Protein AF-A0AA41VXL5-F1 (afdb_monomer_lite)

pLDDT: mean 87.66, std 9.84, range [55.94, 98.44]

Sequence (187 aa):
MCVANYETSGSQVQLTLERGLPAMIGSFSTKQLPYPSLSFDMLHCARCGIDWDKKEGIYLVEADRVLRPGGYFVWTSPLTNAQRSLRNKEKQKRWAFIQSFAESLCWQMLSQQDETAVWRKTSKKDCYSSRKSGPSICGKGHDVESPYYHTLEACIGGTRSRRWIPIEERTTWPSRATLNSTELNIH

Radius of gyration: 17.19 Å; chains: 1; bounding box: 39×36×45 Å

Organism: Papaver nudicaule (NCBI:txid74823)

InterPro domains:
  IPR004159 Putative S-adenosyl-L-methionine-dependent methyltransferase [PF03141] (1-180)
  IPR004159 Putative S-adenosyl-L-methionine-dependent methyltransferase [PTHR10108] (1-185)
  IPR029063 S-adenosyl-L-methionine-dependent methyltransferase superfamily [G3DSA:3.40.50.150] (6-135)
  IPR029063 S-adenosyl-L-methionine-dependent methyltransferase superfamily [SSF53335] (6-88)

Structure (mmCIF, N/CA/C/O backbone):
data_AF-A0AA41VXL5-F1
#
_entry.id   AF-A0AA41VXL5-F1
#
loop_
_atom_site.group_PDB
_atom_site.id
_atom_site.type_symbol
_atom_site.label_atom_id
_atom_site.label_alt_id
_atom_site.label_comp_id
_atom_site.label_asym_id
_atom_site.label_entity_id
_atom_site.label_seq_id
_atom_site.pdbx_PDB_ins_code
_atom_site.Cartn_x
_atom_site.Cartn_y
_atom_site.Cartn_z
_atom_site.occupancy
_atom_site.B_iso_or_equiv
_atom_site.auth_seq_id
_atom_site.auth_comp_id
_atom_site.auth_asym_id
_atom_site.auth_atom_id
_atom_site.pdbx_PDB_model_num
ATOM 1 N N . MET A 1 1 ? 7.779 -10.640 0.620 1.00 89.69 1 MET A N 1
ATOM 2 C CA . MET A 1 1 ? 8.721 -9.751 1.321 1.00 89.69 1 MET A CA 1
ATOM 3 C C . MET A 1 1 ? 7.991 -9.122 2.491 1.00 89.69 1 MET A C 1
ATOM 5 O O . MET A 1 1 ? 6.972 -8.482 2.262 1.00 89.69 1 MET A O 1
ATOM 9 N N . CYS A 1 2 ? 8.452 -9.349 3.717 1.00 90.44 2 CYS A N 1
ATOM 10 C CA . CYS A 1 2 ? 7.865 -8.771 4.929 1.00 90.44 2 CYS A CA 1
ATOM 11 C C . CYS A 1 2 ? 8.662 -7.536 5.368 1.00 90.44 2 CYS A C 1
ATOM 13 O O . CYS A 1 2 ? 9.889 -7.542 5.324 1.00 90.44 2 CYS A O 1
ATOM 15 N N . VAL A 1 3 ? 7.977 -6.479 5.800 1.00 90.06 3 VAL A N 1
ATOM 16 C CA . VAL A 1 3 ? 8.613 -5.257 6.310 1.00 90.06 3 VAL A CA 1
ATOM 17 C C . VAL A 1 3 ? 8.012 -4.944 7.670 1.00 90.06 3 VAL A C 1
ATOM 19 O O . VAL A 1 3 ? 6.791 -4.871 7.793 1.00 90.06 3 VAL A O 1
ATOM 22 N N . ALA A 1 4 ? 8.856 -4.767 8.680 1.00 88.94 4 ALA A N 1
ATOM 23 C CA . ALA A 1 4 ? 8.421 -4.373 10.015 1.00 88.94 4 ALA A CA 1
ATOM 24 C C . ALA A 1 4 ? 9.433 -3.420 10.659 1.00 88.94 4 ALA A C 1
ATOM 26 O O . ALA A 1 4 ? 10.603 -3.381 10.274 1.00 88.94 4 ALA A O 1
ATOM 27 N N . ASN A 1 5 ? 8.981 -2.656 11.653 1.00 85.50 5 ASN A N 1
ATOM 28 C CA . ASN A 1 5 ? 9.876 -1.843 12.468 1.00 85.50 5 ASN A CA 1
ATOM 29 C C . ASN A 1 5 ? 10.822 -2.735 13.283 1.00 85.50 5 ASN A C 1
ATOM 31 O O . ASN A 1 5 ? 10.541 -3.906 13.548 1.00 85.50 5 ASN A O 1
ATOM 35 N N . TYR A 1 6 ? 11.942 -2.157 13.710 1.00 83.56 6 TYR A N 1
ATOM 36 C CA . TYR A 1 6 ? 12.793 -2.794 14.704 1.00 83.56 6 TYR A CA 1
ATOM 37 C C . TYR A 1 6 ? 12.055 -2.887 16.047 1.00 83.56 6 TYR A C 1
ATOM 39 O O . TYR A 1 6 ? 11.413 -1.925 16.467 1.00 83.56 6 TYR A O 1
ATOM 47 N N . GLU A 1 7 ? 12.170 -4.031 16.718 1.00 80.94 7 GLU A N 1
ATOM 48 C CA . GLU A 1 7 ? 11.538 -4.299 18.010 1.00 80.94 7 GLU A CA 1
ATOM 49 C C . GLU A 1 7 ? 12.570 -4.938 18.946 1.00 80.94 7 GLU A C 1
ATOM 51 O O . GLU A 1 7 ? 13.247 -5.899 18.574 1.00 80.94 7 GLU A O 1
ATOM 56 N N . THR A 1 8 ? 12.727 -4.373 20.145 1.00 74.25 8 THR A N 1
ATOM 57 C CA . THR A 1 8 ? 13.804 -4.722 21.090 1.00 74.25 8 THR A CA 1
ATOM 58 C C . THR A 1 8 ? 13.601 -6.074 21.769 1.00 74.25 8 THR A C 1
ATOM 60 O O . THR A 1 8 ? 14.579 -6.722 22.127 1.00 74.25 8 THR A O 1
ATOM 63 N N . SER A 1 9 ? 12.354 -6.519 21.930 1.00 70.75 9 SER A N 1
ATOM 64 C CA . SER A 1 9 ? 11.975 -7.788 22.570 1.00 70.75 9 SER A CA 1
ATOM 65 C C . SER A 1 9 ? 12.035 -9.009 21.643 1.00 70.75 9 SER A C 1
ATOM 67 O O . SER A 1 9 ? 11.625 -10.096 22.040 1.00 70.75 9 SER A O 1
ATOM 69 N N . GLY A 1 10 ? 12.540 -8.844 20.419 1.00 66.19 10 GLY A N 1
ATOM 70 C CA . GLY A 1 10 ? 12.585 -9.881 19.392 1.00 66.19 10 GLY A CA 1
ATOM 71 C C . GLY A 1 10 ? 11.905 -9.391 18.122 1.00 66.19 10 GLY A C 1
ATOM 72 O O . GLY A 1 10 ? 10.701 -9.156 18.095 1.00 66.19 10 GLY A O 1
ATOM 73 N N . SER A 1 11 ? 12.685 -9.210 17.056 1.00 79.94 11 SER A N 1
ATOM 74 C CA . SER A 1 11 ? 12.162 -8.665 15.808 1.00 79.94 11 SER A CA 1
ATOM 75 C C . SER A 1 11 ? 11.400 -9.734 15.026 1.00 79.94 11 SER A C 1
ATOM 77 O O . SER A 1 11 ? 11.959 -10.773 14.674 1.00 79.94 11 SER A O 1
ATOM 79 N N . GLN A 1 12 ? 10.150 -9.438 14.656 1.00 85.38 12 GLN A N 1
ATOM 80 C CA . GLN A 1 12 ? 9.373 -10.233 13.690 1.00 85.38 12 GLN A CA 1
ATOM 81 C C . GLN A 1 12 ? 10.165 -10.511 12.400 1.00 85.38 12 GLN A C 1
ATOM 83 O O . GLN A 1 12 ? 10.009 -11.561 11.776 1.00 85.38 12 GLN A O 1
ATOM 88 N N . VAL A 1 13 ? 11.051 -9.583 12.017 1.00 90.75 13 VAL A N 1
ATOM 89 C CA . VAL A 1 13 ? 11.952 -9.733 10.870 1.00 90.75 13 VAL A CA 1
ATOM 90 C C . VAL A 1 13 ? 12.922 -10.890 11.089 1.00 90.75 13 VAL A C 1
ATOM 92 O O . VAL A 1 13 ? 13.021 -11.745 10.215 1.00 90.75 13 VAL A O 1
ATOM 95 N N . GLN A 1 14 ? 13.580 -10.959 12.251 1.00 91.12 14 GLN A N 1
ATOM 96 C CA . GLN A 1 14 ? 14.539 -12.020 12.578 1.00 91.12 14 GLN A CA 1
ATOM 97 C C . GLN A 1 14 ? 13.880 -13.398 12.494 1.00 91.12 14 GLN A C 1
ATOM 99 O O . GLN A 1 14 ? 14.353 -14.270 11.773 1.00 91.12 14 GLN A O 1
ATOM 104 N N . LEU A 1 15 ? 12.727 -13.561 13.145 1.00 90.69 15 LEU A N 1
ATOM 105 C CA . LEU A 1 15 ? 11.984 -14.820 13.126 1.00 90.69 15 LEU A CA 1
ATOM 106 C C . LEU A 1 15 ? 11.527 -15.214 11.708 1.00 90.69 15 LEU A C 1
ATOM 108 O O . LEU A 1 15 ? 11.459 -16.394 11.368 1.00 90.69 15 LEU A O 1
ATOM 112 N N . THR A 1 16 ? 11.190 -14.231 10.870 1.00 92.69 16 THR A N 1
ATOM 113 C CA . THR A 1 16 ? 10.807 -14.470 9.470 1.00 92.69 16 THR A CA 1
ATOM 114 C C . THR A 1 16 ? 12.011 -14.929 8.641 1.00 92.69 16 THR A C 1
ATOM 116 O O . THR A 1 16 ? 11.891 -15.886 7.873 1.00 92.69 16 THR A O 1
ATOM 119 N N . LEU A 1 17 ? 13.180 -14.313 8.850 1.00 93.06 17 LEU A N 1
ATOM 120 C CA . LEU A 1 17 ? 14.439 -14.696 8.204 1.00 93.06 17 LEU A CA 1
ATOM 121 C C . LEU A 1 17 ? 14.901 -16.099 8.624 1.00 93.06 17 LEU A C 1
ATOM 123 O O . LEU A 1 17 ? 15.290 -16.885 7.765 1.00 93.06 17 LEU A O 1
ATOM 127 N N . GLU A 1 18 ? 14.789 -16.452 9.908 1.00 94.38 18 GLU A N 1
ATOM 128 C CA . GLU A 1 18 ? 15.108 -17.797 10.425 1.00 94.38 18 GLU A CA 1
ATOM 129 C C . GLU A 1 18 ? 14.242 -18.900 9.799 1.00 94.38 18 GLU A C 1
ATOM 131 O O . GLU A 1 18 ? 14.661 -20.052 9.712 1.00 94.38 18 GLU A O 1
ATOM 136 N N . ARG A 1 19 ? 13.048 -18.550 9.304 1.00 95.38 19 ARG A N 1
ATOM 137 C CA . ARG A 1 19 ? 12.163 -19.455 8.552 1.00 95.38 19 ARG A CA 1
ATOM 138 C C . ARG A 1 19 ? 12.424 -19.466 7.042 1.00 95.38 19 ARG A C 1
ATOM 140 O O . ARG A 1 19 ? 11.653 -20.071 6.302 1.00 95.38 19 ARG A O 1
ATOM 147 N N . GLY A 1 20 ? 13.474 -18.792 6.573 1.00 95.38 20 GLY A N 1
ATOM 148 C CA . GLY A 1 20 ? 13.832 -18.714 5.154 1.00 95.38 20 GLY A CA 1
ATOM 149 C C . GLY A 1 20 ? 12.910 -17.818 4.322 1.00 95.38 20 GLY A C 1
ATOM 150 O O . GLY A 1 20 ? 12.920 -17.896 3.094 1.00 95.38 20 GLY A O 1
ATOM 151 N N . LEU A 1 21 ? 12.099 -16.971 4.965 1.00 95.25 21 LEU A N 1
ATOM 152 C CA . LEU A 1 21 ? 11.209 -16.037 4.282 1.00 95.25 21 LEU A CA 1
ATOM 153 C C . LEU A 1 21 ? 11.885 -14.662 4.149 1.00 95.25 21 LEU A C 1
ATOM 155 O O . LEU A 1 21 ? 12.497 -14.177 5.101 1.00 95.25 21 LEU A O 1
ATOM 159 N N . PRO A 1 22 ? 11.754 -13.982 2.998 1.00 93.88 22 PRO A N 1
ATOM 160 C CA . PRO A 1 22 ? 12.390 -12.688 2.791 1.00 93.88 22 PRO A CA 1
ATOM 161 C C . PRO A 1 22 ? 11.719 -11.615 3.657 1.00 93.88 22 PRO A C 1
ATOM 163 O O . PRO A 1 22 ? 10.515 -11.352 3.515 1.00 93.88 22 PRO A O 1
ATOM 166 N N . ALA A 1 23 ? 12.503 -10.969 4.520 1.00 93.12 23 ALA A N 1
ATOM 167 C CA . ALA A 1 23 ? 12.052 -9.893 5.392 1.00 93.12 23 ALA A CA 1
ATOM 168 C C . ALA A 1 23 ? 13.117 -8.805 5.577 1.00 93.12 23 ALA A C 1
ATOM 170 O O . ALA A 1 23 ? 14.307 -9.044 5.393 1.00 93.12 23 ALA A O 1
ATOM 171 N N . MET A 1 24 ? 12.686 -7.602 5.954 1.00 90.50 24 MET A N 1
ATOM 172 C CA . MET A 1 24 ? 13.575 -6.484 6.268 1.00 90.50 24 MET A CA 1
ATOM 173 C C . MET A 1 24 ? 13.037 -5.619 7.405 1.00 90.50 24 MET A C 1
ATOM 175 O O . MET A 1 24 ? 11.825 -5.507 7.610 1.00 90.50 24 MET A O 1
ATOM 179 N N . ILE A 1 25 ? 13.956 -4.928 8.073 1.00 88.44 25 ILE A N 1
ATOM 180 C CA . ILE A 1 25 ? 13.628 -3.841 8.992 1.00 88.44 25 ILE A CA 1
ATOM 181 C C . ILE A 1 25 ? 13.373 -2.574 8.172 1.00 88.44 25 ILE A C 1
ATOM 183 O O . ILE A 1 25 ? 14.217 -2.171 7.372 1.00 88.44 25 ILE A O 1
ATOM 187 N N . GLY A 1 26 ? 12.229 -1.925 8.375 1.00 84.75 26 GLY A N 1
ATOM 188 C CA . GLY A 1 26 ? 11.884 -0.682 7.691 1.00 84.75 26 GLY A CA 1
ATOM 189 C C . GLY A 1 26 ? 10.904 0.168 8.491 1.00 84.75 26 GLY A C 1
ATOM 190 O O . GLY A 1 26 ? 9.957 -0.358 9.068 1.00 84.75 26 GLY A O 1
ATOM 191 N N . SER A 1 27 ? 11.132 1.486 8.499 1.00 80.19 27 SER A N 1
ATOM 192 C CA . SER A 1 27 ? 10.264 2.463 9.164 1.00 80.19 27 SER A CA 1
ATOM 193 C C . SER A 1 27 ? 9.305 3.118 8.180 1.00 80.19 27 SER A C 1
ATOM 195 O O . SER A 1 27 ? 9.631 4.119 7.543 1.00 80.19 27 SER A O 1
ATOM 197 N N . PHE A 1 28 ? 8.090 2.580 8.111 1.00 81.12 28 PHE A N 1
ATOM 198 C CA . PHE A 1 28 ? 7.015 3.120 7.276 1.00 81.12 28 PHE A CA 1
ATOM 199 C C . PHE A 1 28 ? 6.459 4.466 7.787 1.00 81.12 28 PHE A C 1
ATOM 201 O O . PHE A 1 28 ? 5.762 5.184 7.078 1.00 81.12 28 PHE A O 1
ATOM 208 N N . SER A 1 29 ? 6.760 4.847 9.031 1.00 80.00 29 SER A N 1
ATOM 209 C CA . SER A 1 29 ? 6.185 6.042 9.659 1.00 80.00 29 SER A CA 1
ATOM 210 C C . SER A 1 29 ? 6.861 7.354 9.238 1.00 80.00 29 SER A C 1
ATOM 212 O O . SER A 1 29 ? 6.251 8.422 9.385 1.00 80.00 29 SER A O 1
ATOM 214 N N . THR A 1 30 ? 8.101 7.289 8.744 1.00 81.12 30 THR A N 1
ATOM 215 C CA . THR A 1 30 ? 8.980 8.451 8.512 1.00 81.12 30 THR A CA 1
ATOM 216 C C . THR A 1 30 ? 9.617 8.487 7.128 1.00 81.12 30 THR A C 1
ATOM 218 O O . THR A 1 30 ? 9.926 9.574 6.634 1.00 81.12 30 THR A O 1
ATOM 221 N N . LYS A 1 31 ? 9.828 7.328 6.505 1.00 87.56 31 LYS A N 1
ATOM 222 C CA . LYS A 1 31 ? 10.556 7.189 5.245 1.00 87.56 31 LYS A CA 1
ATOM 223 C C . LYS A 1 31 ? 9.731 6.389 4.250 1.00 87.56 31 LYS A C 1
ATOM 225 O O . LYS A 1 31 ? 8.934 5.540 4.646 1.00 87.56 31 LYS A O 1
ATOM 230 N N . GLN A 1 32 ? 9.948 6.659 2.968 1.00 89.44 32 GLN A N 1
ATOM 231 C CA . GLN A 1 32 ? 9.451 5.785 1.914 1.00 89.44 32 GLN A CA 1
ATOM 232 C C . GLN A 1 32 ? 10.045 4.386 2.091 1.00 89.44 32 GLN A C 1
ATOM 234 O O . GLN A 1 32 ? 11.184 4.221 2.547 1.00 89.44 32 GLN A O 1
ATOM 239 N N . LEU A 1 33 ? 9.280 3.368 1.714 1.00 88.81 33 LEU A N 1
ATOM 240 C CA . LEU A 1 33 ? 9.800 2.021 1.587 1.00 88.81 33 LEU A CA 1
ATOM 241 C C . LEU A 1 33 ? 10.927 2.023 0.543 1.00 88.81 33 LEU A C 1
ATOM 243 O O . LEU A 1 33 ? 10.805 2.699 -0.483 1.00 88.81 33 LEU A O 1
ATOM 247 N N . PRO A 1 34 ? 12.001 1.242 0.748 1.00 87.50 34 PRO A N 1
ATOM 248 C CA . PRO A 1 34 ? 13.162 1.215 -0.140 1.00 87.50 34 PRO A CA 1
ATOM 249 C C . PRO A 1 34 ? 12.892 0.378 -1.396 1.00 87.50 34 PRO A C 1
ATOM 251 O O . PRO A 1 34 ? 13.703 -0.446 -1.810 1.00 87.50 34 PRO A O 1
ATOM 254 N N . TYR A 1 35 ? 11.719 0.578 -1.985 1.00 88.19 35 TYR A N 1
ATOM 255 C CA . TYR A 1 35 ? 11.304 -0.020 -3.232 1.00 88.19 35 TYR A CA 1
ATOM 256 C C . TYR A 1 35 ? 11.006 1.084 -4.234 1.00 88.19 35 TYR A C 1
ATOM 258 O O . TYR A 1 35 ? 10.401 2.097 -3.865 1.00 88.19 35 TYR A O 1
ATOM 266 N N . PRO A 1 36 ? 11.376 0.878 -5.503 1.00 87.50 36 PRO A N 1
ATOM 267 C CA . PRO A 1 36 ? 10.928 1.733 -6.582 1.00 87.50 36 PRO A CA 1
ATOM 268 C C . PRO A 1 36 ? 9.396 1.800 -6.654 1.00 87.50 36 PRO A C 1
ATOM 270 O O . PRO A 1 36 ? 8.687 0.921 -6.144 1.00 87.50 36 PRO A O 1
ATOM 273 N N . SER A 1 37 ? 8.869 2.816 -7.323 1.00 89.44 37 SER A N 1
ATOM 274 C CA . SER A 1 37 ? 7.431 2.894 -7.574 1.00 89.44 37 SER A CA 1
ATOM 275 C C . SER A 1 37 ? 6.970 1.693 -8.410 1.00 89.44 37 SER A C 1
ATOM 277 O O . SER A 1 37 ? 7.713 1.177 -9.250 1.00 89.44 37 SER A O 1
ATOM 279 N N . LEU A 1 38 ? 5.728 1.253 -8.198 1.00 91.25 38 LEU A N 1
ATOM 280 C CA . LEU A 1 38 ? 5.095 0.148 -8.923 1.00 91.25 38 LEU A CA 1
ATOM 281 C C . LEU A 1 38 ? 5.869 -1.176 -8.784 1.00 91.25 38 LEU A C 1
ATOM 283 O O . LEU A 1 38 ? 6.119 -1.873 -9.766 1.00 91.25 38 LEU A O 1
ATOM 287 N N . SER A 1 39 ? 6.269 -1.533 -7.564 1.00 90.81 39 SER A N 1
ATOM 288 C CA . SER A 1 39 ? 7.058 -2.739 -7.287 1.00 90.81 39 SER A CA 1
ATOM 289 C C . SER A 1 39 ? 6.199 -3.982 -7.051 1.00 90.81 39 SER A C 1
ATOM 291 O O . SER A 1 39 ? 6.541 -5.053 -7.562 1.00 90.81 39 SER A O 1
ATOM 293 N N . PHE A 1 40 ? 5.070 -3.850 -6.351 1.00 94.19 40 PHE A N 1
ATOM 294 C CA . PHE A 1 40 ? 4.295 -4.985 -5.838 1.00 94.19 40 PHE A CA 1
ATOM 295 C C . PHE A 1 40 ? 2.914 -5.118 -6.484 1.00 94.19 40 PHE A C 1
ATOM 297 O O . PHE A 1 40 ? 2.228 -4.124 -6.715 1.00 94.19 40 PHE A O 1
ATOM 304 N N . ASP A 1 41 ? 2.494 -6.364 -6.720 1.00 95.56 41 ASP A N 1
ATOM 305 C CA . ASP A 1 41 ? 1.134 -6.703 -7.168 1.00 95.56 41 ASP A CA 1
ATOM 306 C C . ASP A 1 41 ? 0.126 -6.652 -5.997 1.00 95.56 41 ASP A C 1
ATOM 308 O O . ASP A 1 41 ? -1.066 -6.429 -6.203 1.00 95.56 41 ASP A O 1
ATOM 312 N N . MET A 1 42 ? 0.597 -6.846 -4.758 1.00 97.12 42 MET A N 1
ATOM 313 C CA . MET A 1 42 ? -0.226 -6.812 -3.549 1.00 97.12 42 MET A CA 1
ATOM 314 C C . MET A 1 42 ? 0.556 -6.270 -2.350 1.00 97.12 42 MET A C 1
ATOM 316 O O . MET A 1 42 ? 1.713 -6.632 -2.132 1.00 97.12 42 MET A O 1
ATOM 320 N N . LEU A 1 43 ? -0.118 -5.469 -1.530 1.00 97.12 43 LEU A N 1
ATOM 321 C CA . LEU A 1 43 ? 0.295 -5.102 -0.182 1.00 97.12 43 LEU A CA 1
ATOM 322 C C . LEU A 1 43 ? -0.723 -5.648 0.813 1.00 97.12 43 LEU A C 1
ATOM 324 O O . LEU A 1 43 ? -1.923 -5.437 0.660 1.00 97.12 43 LEU A O 1
ATOM 328 N N . HIS A 1 44 ? -0.239 -6.317 1.854 1.00 96.75 44 HIS A N 1
ATOM 329 C CA . HIS A 1 44 ? -1.078 -6.833 2.926 1.00 96.75 44 HIS A CA 1
ATOM 330 C C . HIS A 1 44 ? -0.580 -6.316 4.276 1.00 96.75 44 HIS A C 1
ATOM 332 O O . HIS A 1 44 ? 0.556 -6.582 4.664 1.00 96.75 44 HIS A O 1
ATOM 338 N N . CYS A 1 45 ? -1.440 -5.601 5.002 1.00 94.62 45 CYS A N 1
ATOM 339 C CA . CYS A 1 45 ? -1.235 -5.277 6.412 1.00 94.62 45 CYS A CA 1
ATOM 340 C C . CYS A 1 45 ? -2.265 -6.045 7.245 1.00 94.62 45 CYS A C 1
ATOM 342 O O . CYS A 1 45 ? -3.457 -5.746 7.200 1.00 94.62 45 CYS A O 1
ATOM 344 N N . ALA A 1 46 ? -1.802 -6.991 8.059 1.00 93.56 46 ALA A N 1
ATOM 345 C CA . ALA A 1 46 ? -2.624 -7.648 9.067 1.00 93.56 46 ALA A CA 1
ATOM 346 C C . ALA A 1 46 ? -2.219 -7.168 10.455 1.00 93.56 46 ALA A C 1
ATOM 348 O O . ALA A 1 46 ? -1.088 -7.396 10.875 1.00 93.56 46 ALA A O 1
ATOM 349 N N . ARG A 1 47 ? -3.132 -6.480 11.154 1.00 90.56 47 ARG A N 1
ATOM 350 C CA . ARG A 1 47 ? -2.924 -5.949 12.514 1.00 90.56 47 ARG A CA 1
ATOM 351 C C . ARG A 1 47 ? -1.585 -5.211 12.679 1.00 90.56 47 ARG A C 1
ATOM 353 O O . ARG A 1 47 ? -0.988 -5.241 13.746 1.00 90.56 47 ARG A O 1
ATOM 360 N N . CYS A 1 48 ? -1.130 -4.518 11.633 1.00 89.62 48 CYS A N 1
ATOM 361 C CA . CYS A 1 48 ? 0.213 -3.935 11.584 1.00 89.62 48 CYS A CA 1
ATOM 362 C C . CYS A 1 48 ? 0.400 -2.685 12.467 1.00 89.62 48 CYS A C 1
ATOM 364 O O . CYS A 1 48 ? 1.469 -2.086 12.453 1.00 89.62 48 CYS A O 1
ATOM 366 N N . GLY A 1 49 ? -0.636 -2.246 13.193 1.00 88.50 49 GLY A N 1
ATOM 367 C CA . GLY A 1 49 ? -0.571 -1.071 14.069 1.00 88.50 49 GLY A CA 1
ATOM 368 C C . GLY A 1 49 ? -0.392 0.269 13.343 1.00 88.50 49 GLY A C 1
ATOM 369 O O . GLY A 1 49 ? -0.156 1.280 13.995 1.00 88.50 49 GLY A O 1
ATOM 370 N N . ILE A 1 50 ? -0.498 0.297 12.010 1.00 90.38 50 ILE A N 1
ATOM 371 C CA . ILE A 1 50 ? -0.425 1.527 11.217 1.00 90.38 50 ILE A CA 1
ATOM 372 C C . ILE A 1 50 ? -1.779 2.239 11.267 1.00 90.38 50 ILE A C 1
ATOM 374 O O . ILE A 1 50 ? -2.809 1.687 10.873 1.00 90.38 50 ILE A O 1
ATOM 378 N N . ASP A 1 51 ? -1.755 3.493 11.710 1.00 92.62 51 ASP A N 1
ATOM 379 C CA . ASP A 1 51 ? -2.896 4.402 11.650 1.00 92.62 51 ASP A CA 1
ATOM 380 C C . ASP A 1 51 ? -2.951 5.080 10.271 1.00 92.62 51 ASP A C 1
ATOM 382 O O . ASP A 1 51 ? -2.404 6.167 10.074 1.00 92.62 51 ASP A O 1
ATOM 386 N N . TRP A 1 52 ? -3.596 4.429 9.300 1.00 94.50 52 TRP A N 1
ATOM 387 C CA . TRP A 1 52 ? -3.690 4.891 7.904 1.00 94.50 52 TRP A CA 1
ATOM 388 C C . TRP A 1 52 ? -4.412 6.236 7.720 1.00 94.50 52 TRP A C 1
ATOM 390 O O . TRP A 1 52 ? -4.272 6.869 6.677 1.00 94.50 52 TRP A O 1
ATOM 400 N N . ASP A 1 53 ? -5.158 6.682 8.730 1.00 93.62 53 ASP A N 1
ATOM 401 C CA . ASP A 1 53 ? -5.863 7.965 8.778 1.00 93.62 53 ASP A CA 1
ATOM 402 C C . ASP A 1 53 ? -5.010 9.138 9.296 1.00 93.62 53 ASP A C 1
ATOM 404 O O . ASP A 1 53 ? -5.426 10.294 9.216 1.00 93.62 53 ASP A O 1
ATOM 408 N N . LYS A 1 54 ? -3.811 8.874 9.830 1.00 92.81 54 LYS A N 1
ATOM 409 C CA . LYS A 1 54 ? -2.913 9.929 10.323 1.00 92.81 54 LYS A CA 1
ATOM 410 C C . LYS A 1 54 ? -2.121 10.583 9.192 1.00 92.81 54 LYS A C 1
ATOM 412 O O . LYS A 1 54 ? -2.011 10.052 8.089 1.00 92.81 54 LYS A O 1
ATOM 417 N N . LYS A 1 55 ? 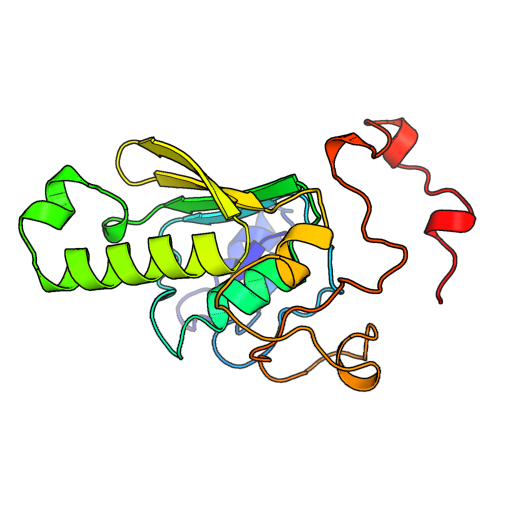-1.530 11.744 9.508 1.00 92.00 55 LYS A N 1
ATOM 418 C CA . LYS A 1 55 ? -0.673 12.528 8.599 1.00 92.00 55 LYS A CA 1
ATOM 419 C C . LYS A 1 55 ? -1.330 12.746 7.229 1.00 92.00 55 LYS A C 1
ATOM 421 O O . LYS A 1 55 ? -0.698 12.537 6.200 1.00 92.00 55 LYS A O 1
ATOM 426 N N . GLU A 1 56 ? -2.620 13.082 7.239 1.00 92.62 56 GLU A N 1
ATOM 427 C CA . GLU A 1 56 ? -3.391 13.393 6.027 1.00 92.62 56 GLU A CA 1
ATOM 428 C C . GLU A 1 56 ? -3.363 12.269 4.972 1.00 92.62 56 GLU A C 1
ATOM 430 O O . GLU A 1 56 ? -3.401 12.523 3.773 1.00 92.62 56 GLU A O 1
ATOM 435 N N . GLY A 1 57 ? -3.287 11.005 5.407 1.00 94.44 57 GLY A N 1
ATOM 436 C CA . GLY A 1 57 ? -3.320 9.852 4.505 1.00 94.44 57 GLY A CA 1
ATOM 437 C C . GLY A 1 57 ? -2.011 9.595 3.750 1.00 94.44 57 GLY A C 1
ATOM 438 O O . GLY A 1 57 ? -1.991 8.765 2.843 1.00 94.44 57 GLY A O 1
ATOM 439 N N . ILE A 1 58 ? -0.895 10.231 4.132 1.00 94.94 58 ILE A N 1
ATOM 440 C CA . ILE A 1 58 ? 0.412 10.064 3.462 1.00 94.94 58 ILE A CA 1
ATOM 441 C C . ILE A 1 58 ? 0.879 8.599 3.386 1.00 94.94 58 ILE A C 1
ATOM 443 O O . ILE A 1 58 ? 1.580 8.191 2.466 1.00 94.94 58 ILE A O 1
ATOM 447 N N . TYR A 1 59 ? 0.449 7.774 4.337 1.00 95.31 59 TYR A N 1
ATOM 448 C CA . TYR A 1 59 ? 0.700 6.339 4.339 1.00 95.31 59 TYR A CA 1
ATOM 449 C C . TYR A 1 59 ? 0.007 5.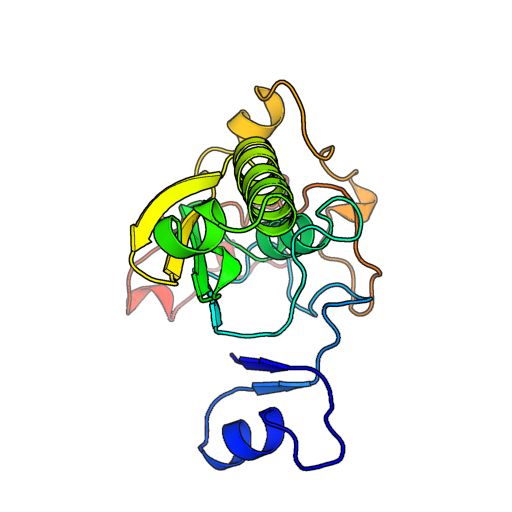622 3.177 1.00 95.31 59 TYR A C 1
ATOM 451 O O . TYR A 1 59 ? 0.611 4.776 2.521 1.00 95.31 59 TYR A O 1
ATOM 459 N N . LEU A 1 60 ? -1.239 5.986 2.872 1.00 96.75 60 LEU A N 1
ATOM 460 C CA . LEU A 1 60 ? -1.955 5.450 1.714 1.00 96.75 60 LEU A CA 1
ATOM 461 C C . LEU A 1 60 ? -1.301 5.909 0.401 1.00 96.75 60 LEU A C 1
ATOM 463 O O . LEU A 1 60 ? -1.274 5.143 -0.557 1.00 96.75 60 LEU A O 1
ATOM 467 N N . VAL A 1 61 ? -0.705 7.108 0.374 1.00 95.94 61 VAL A N 1
ATOM 468 C CA . VAL A 1 61 ? 0.085 7.593 -0.774 1.00 95.94 61 VAL A CA 1
ATOM 469 C C . VAL A 1 61 ? 1.338 6.743 -0.992 1.00 95.94 61 VAL A C 1
ATOM 471 O O . VAL A 1 61 ? 1.613 6.335 -2.118 1.00 95.94 61 VAL A O 1
ATOM 474 N N . GLU A 1 62 ? 2.069 6.406 0.071 1.00 94.44 62 GLU A N 1
ATOM 475 C CA . GLU A 1 62 ? 3.234 5.518 -0.028 1.00 94.44 62 GLU A CA 1
ATOM 476 C C . GLU A 1 62 ? 2.845 4.094 -0.461 1.00 94.44 62 GLU A C 1
ATOM 478 O O . GLU A 1 62 ? 3.532 3.478 -1.279 1.00 94.44 62 GLU A O 1
ATOM 483 N N . ALA A 1 63 ? 1.717 3.580 0.040 1.00 95.88 63 ALA A N 1
ATOM 484 C CA . ALA A 1 63 ? 1.166 2.308 -0.416 1.00 95.88 63 ALA A CA 1
ATOM 485 C C . ALA A 1 63 ? 0.789 2.359 -1.906 1.00 95.88 63 ALA A C 1
ATOM 487 O O . ALA A 1 63 ? 1.113 1.428 -2.646 1.00 95.88 63 ALA A O 1
ATOM 488 N N . ASP A 1 64 ? 0.170 3.452 -2.369 1.00 96.19 64 ASP A N 1
ATOM 489 C CA . ASP A 1 64 ? -0.121 3.663 -3.789 1.00 96.19 64 ASP A CA 1
ATOM 490 C C . ASP A 1 64 ? 1.162 3.675 -4.621 1.00 96.19 64 ASP A C 1
ATOM 492 O O . ASP A 1 64 ? 1.235 2.962 -5.623 1.00 96.19 64 ASP A O 1
ATOM 496 N N . ARG A 1 65 ? 2.196 4.400 -4.180 1.00 93.88 65 ARG A N 1
ATOM 497 C CA . ARG A 1 65 ? 3.472 4.518 -4.896 1.00 93.88 65 ARG A CA 1
ATOM 498 C C . ARG A 1 65 ? 4.076 3.153 -5.208 1.00 93.88 65 ARG A C 1
ATOM 500 O O . ARG A 1 65 ? 4.472 2.915 -6.348 1.00 93.88 65 ARG A O 1
ATOM 507 N N . VAL A 1 66 ? 4.142 2.248 -4.231 1.00 93.62 66 VAL A N 1
ATOM 508 C CA . VAL A 1 66 ? 4.765 0.925 -4.425 1.00 93.62 66 VAL A CA 1
ATOM 509 C C . VAL A 1 66 ? 3.826 -0.109 -5.056 1.00 93.62 66 VAL A C 1
ATOM 511 O O . VAL A 1 66 ? 4.316 -1.117 -5.572 1.00 93.62 66 VAL A O 1
ATOM 514 N N . LEU A 1 67 ? 2.508 0.117 -5.054 1.00 96.44 67 LEU A N 1
ATOM 515 C CA . LEU A 1 67 ? 1.537 -0.749 -5.726 1.00 96.44 67 LEU A CA 1
ATOM 516 C C . LEU A 1 67 ? 1.521 -0.518 -7.235 1.00 96.44 67 LEU A C 1
ATOM 518 O O . LEU A 1 67 ? 1.428 0.612 -7.725 1.00 96.44 67 LEU A O 1
ATOM 522 N N . ARG A 1 68 ? 1.544 -1.619 -7.984 1.00 95.31 68 ARG A N 1
ATOM 523 C CA . ARG A 1 68 ? 1.346 -1.612 -9.435 1.00 95.31 68 ARG A CA 1
ATOM 524 C C . ARG A 1 68 ? -0.096 -1.239 -9.801 1.00 95.31 68 ARG A C 1
ATOM 526 O O . ARG A 1 68 ? -1.004 -1.429 -8.989 1.00 95.31 68 ARG A O 1
ATOM 533 N N . PRO A 1 69 ? -0.335 -0.734 -11.023 1.00 96.31 69 PRO A N 1
ATOM 534 C CA . PRO A 1 69 ? -1.691 -0.499 -11.513 1.00 96.31 69 PRO A CA 1
ATOM 535 C C . PRO A 1 69 ? -2.473 -1.820 -11.532 1.00 96.31 69 PRO A C 1
ATOM 537 O O . PRO A 1 69 ? -1.929 -2.851 -11.924 1.00 96.31 69 PRO A O 1
ATOM 540 N N . GLY A 1 70 ? -3.718 -1.813 -11.058 1.00 97.06 70 GLY A N 1
ATOM 541 C CA . GLY A 1 70 ? -4.509 -3.036 -10.860 1.00 97.06 70 GLY A CA 1
ATOM 542 C C . GLY A 1 70 ? -4.158 -3.837 -9.596 1.00 97.06 70 GLY A C 1
ATOM 543 O O . GLY A 1 70 ? -4.863 -4.791 -9.280 1.00 97.06 70 GLY A O 1
ATOM 544 N N . GLY A 1 71 ? -3.112 -3.451 -8.856 1.00 97.62 71 GLY A N 1
ATOM 545 C CA . GLY A 1 71 ? -2.662 -4.132 -7.642 1.00 97.62 71 GLY A CA 1
ATOM 546 C C . GLY A 1 71 ? -3.625 -4.017 -6.458 1.00 97.62 71 GLY A C 1
ATOM 547 O O . GLY A 1 71 ? -4.503 -3.150 -6.420 1.00 97.62 71 GLY A O 1
ATOM 548 N N . TYR A 1 72 ? -3.431 -4.889 -5.469 1.00 98.38 72 TYR A N 1
ATOM 549 C CA . TYR A 1 72 ? -4.352 -5.059 -4.343 1.00 98.38 72 TYR A CA 1
ATOM 550 C C . TYR A 1 72 ? -3.780 -4.531 -3.030 1.00 98.38 72 TYR A C 1
ATOM 552 O O . TYR A 1 72 ? -2.666 -4.876 -2.637 1.00 98.38 72 TYR A O 1
ATOM 560 N N . PHE A 1 73 ? -4.576 -3.755 -2.304 1.00 98.38 73 PHE A N 1
ATOM 561 C CA . PHE A 1 73 ? -4.308 -3.414 -0.913 1.00 98.38 73 PHE A CA 1
ATOM 562 C C . PHE A 1 73 ? -5.269 -4.193 -0.018 1.00 98.38 73 PHE A C 1
ATOM 564 O O . PHE A 1 73 ? -6.484 -4.033 -0.113 1.00 98.38 73 PHE A O 1
ATOM 571 N N . VAL A 1 74 ? -4.724 -5.046 0.842 1.00 98.12 74 VAL A N 1
ATOM 572 C CA . VAL A 1 74 ? -5.482 -5.854 1.798 1.00 98.12 74 VAL A CA 1
ATOM 573 C C . VAL A 1 74 ? -5.163 -5.354 3.198 1.00 98.12 74 VAL A C 1
ATOM 575 O O . VAL A 1 74 ? -4.002 -5.346 3.617 1.00 98.12 74 VAL A O 1
ATOM 578 N N . TRP A 1 75 ? -6.188 -4.961 3.944 1.00 97.19 75 TRP A N 1
ATOM 579 C CA . TRP A 1 75 ? -6.017 -4.480 5.307 1.00 97.19 75 TRP A CA 1
ATOM 580 C C . TRP A 1 75 ? -6.917 -5.228 6.273 1.00 97.19 75 TRP A C 1
ATOM 582 O O . TRP A 1 75 ? -8.142 -5.160 6.178 1.00 97.19 75 TRP A O 1
ATOM 592 N N . THR A 1 76 ? -6.285 -5.905 7.229 1.00 95.69 76 THR A N 1
ATOM 593 C CA . THR A 1 76 ? -6.966 -6.602 8.315 1.00 95.69 76 THR A CA 1
ATOM 594 C C . THR A 1 76 ? -6.795 -5.836 9.625 1.00 95.69 76 THR A C 1
ATOM 596 O O . THR A 1 76 ? -5.683 -5.742 10.154 1.00 95.69 76 THR A O 1
ATOM 599 N N . SER A 1 77 ? -7.878 -5.271 10.156 1.00 93.75 77 SER A N 1
ATOM 600 C CA . SER A 1 77 ? -7.894 -4.471 11.383 1.00 93.75 77 SER A CA 1
ATOM 601 C C . SER A 1 77 ? -9.288 -4.449 12.016 1.00 93.75 77 SER A C 1
ATOM 603 O O . SER A 1 77 ? -10.275 -4.332 11.296 1.00 93.75 77 SER A O 1
ATOM 605 N N . PRO A 1 78 ? -9.412 -4.405 13.355 1.00 89.19 78 PRO A N 1
ATOM 606 C CA . PRO A 1 78 ? -10.701 -4.194 14.018 1.00 89.19 78 PRO A CA 1
ATOM 607 C C . PRO A 1 78 ? -11.440 -2.915 13.584 1.00 89.19 78 PRO A C 1
ATOM 609 O O . PRO A 1 78 ? -12.627 -2.768 13.876 1.00 89.19 78 PRO A O 1
ATOM 612 N N . LEU A 1 79 ? -10.743 -1.966 12.943 1.00 87.62 79 LEU A N 1
ATOM 613 C CA . LEU A 1 79 ? -11.322 -0.736 12.398 1.00 87.62 79 LEU A CA 1
ATOM 614 C C . LEU A 1 79 ? -12.157 -0.972 11.127 1.00 87.62 79 LEU A C 1
ATOM 616 O O . LEU A 1 79 ? -13.116 -0.239 10.902 1.00 87.62 79 LEU A O 1
ATOM 620 N N . THR A 1 80 ? -11.831 -1.986 10.323 1.00 84.56 80 THR A N 1
ATOM 621 C CA . THR A 1 80 ? -12.565 -2.305 9.084 1.00 84.56 80 THR A CA 1
ATOM 622 C C . THR A 1 80 ? -13.856 -3.082 9.365 1.00 84.56 80 THR A C 1
ATOM 624 O O . THR A 1 80 ? -14.679 -3.251 8.472 1.00 84.56 80 THR A O 1
ATOM 627 N N . ASN A 1 81 ? -14.082 -3.542 10.600 1.00 83.19 81 ASN A N 1
ATOM 628 C CA . ASN A 1 81 ? -15.309 -4.242 10.958 1.00 83.19 81 ASN A CA 1
ATOM 629 C C . ASN A 1 81 ? -16.488 -3.267 11.039 1.00 83.19 81 ASN A C 1
ATOM 631 O O . ASN A 1 81 ? -16.620 -2.508 12.005 1.00 83.19 81 ASN A O 1
ATOM 635 N N . ALA A 1 82 ? -17.369 -3.321 10.036 1.00 71.00 82 ALA A N 1
ATOM 636 C CA . ALA A 1 82 ? -18.531 -2.444 9.926 1.00 71.00 82 ALA A CA 1
ATOM 637 C C . ALA A 1 82 ? -19.433 -2.519 11.168 1.00 71.00 82 ALA A C 1
ATOM 639 O O . ALA A 1 82 ? -19.784 -1.490 11.741 1.00 71.00 82 ALA A O 1
ATOM 640 N N . GLN A 1 83 ? -19.753 -3.728 11.642 1.00 68.62 83 GLN A N 1
ATOM 641 C CA . GLN A 1 83 ? -20.670 -3.938 12.769 1.00 68.62 83 GLN A CA 1
ATOM 642 C C . GLN A 1 83 ? -20.118 -3.381 14.088 1.00 68.62 83 GLN A C 1
ATOM 644 O O . GLN A 1 83 ? -20.857 -2.808 14.893 1.00 68.62 83 GLN A O 1
ATOM 649 N N . ARG A 1 84 ? -18.809 -3.527 14.318 1.00 65.88 84 ARG A N 1
ATOM 650 C CA . ARG A 1 84 ? -18.134 -3.042 15.532 1.00 65.88 8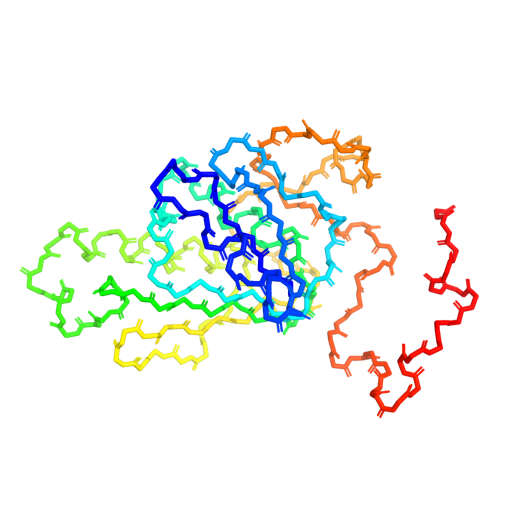4 ARG A CA 1
ATOM 651 C C . ARG A 1 84 ? -17.852 -1.541 15.476 1.00 65.88 84 ARG A C 1
ATOM 653 O O . ARG A 1 84 ? -17.890 -0.881 16.516 1.00 65.88 84 ARG A O 1
ATOM 660 N N . SER A 1 85 ? -17.597 -1.007 14.281 1.00 62.56 85 SER A N 1
ATOM 661 C CA . SER A 1 85 ? -17.362 0.421 14.038 1.00 62.56 85 SER A CA 1
ATOM 662 C C . SER A 1 85 ? -18.607 1.271 14.328 1.00 62.56 85 SER A C 1
ATOM 664 O O . SER A 1 85 ? -18.483 2.335 14.930 1.00 62.56 85 SER A O 1
ATOM 666 N N . LEU A 1 86 ? -19.818 0.757 14.055 1.00 63.19 86 LEU A N 1
ATOM 667 C CA . LEU A 1 86 ? -21.092 1.451 14.329 1.00 63.19 86 LEU A CA 1
ATOM 668 C C . LEU A 1 86 ? -21.279 1.886 15.793 1.00 63.19 86 LEU A C 1
ATOM 670 O O . LEU A 1 86 ? -22.012 2.832 16.070 1.00 63.19 86 LEU A O 1
ATOM 674 N N . ARG A 1 87 ? -20.618 1.216 16.744 1.00 74.62 87 ARG A N 1
ATOM 675 C CA . ARG A 1 87 ? -20.737 1.529 18.178 1.00 74.62 87 ARG A CA 1
ATOM 676 C C . ARG A 1 87 ? -19.798 2.645 18.640 1.00 74.62 87 ARG A C 1
ATOM 678 O O . ARG A 1 87 ? -19.915 3.092 19.777 1.00 74.62 87 ARG A O 1
ATOM 685 N N . ASN A 1 88 ? -18.860 3.088 17.801 1.00 84.94 88 ASN A N 1
ATOM 686 C CA . ASN A 1 88 ? -17.867 4.094 18.166 1.00 84.94 88 ASN A CA 1
ATOM 687 C C . ASN A 1 88 ? -17.729 5.151 17.057 1.00 84.94 88 ASN A C 1
ATOM 689 O O . ASN A 1 88 ? -17.133 4.908 16.008 1.00 84.94 88 ASN A O 1
ATOM 693 N N . LYS A 1 89 ? -18.228 6.363 17.337 1.00 86.88 89 LYS A N 1
ATOM 694 C CA . LYS A 1 89 ? -18.206 7.502 16.402 1.00 86.88 89 LYS A CA 1
ATOM 695 C C . LYS A 1 89 ? -16.799 7.879 1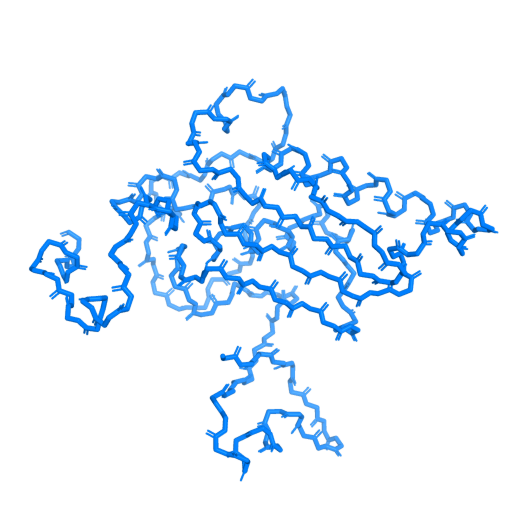5.931 1.00 86.88 89 LYS A C 1
ATOM 697 O O . LYS A 1 89 ? -16.643 8.335 14.804 1.00 86.88 89 LYS A O 1
ATOM 702 N N . GLU A 1 90 ? -15.779 7.716 16.769 1.00 89.06 90 GLU A N 1
ATOM 703 C CA . GLU A 1 90 ? -14.391 7.998 16.393 1.00 89.06 90 GLU A CA 1
ATOM 704 C C . GLU A 1 90 ? -13.895 6.981 15.361 1.00 89.06 90 GLU A C 1
ATOM 706 O O . GLU A 1 90 ? -13.403 7.367 14.303 1.00 89.06 90 GLU A O 1
ATOM 711 N N . LYS A 1 91 ? -14.116 5.682 15.609 1.00 88.06 91 LYS A N 1
ATOM 712 C CA . LYS A 1 91 ? -13.783 4.619 14.645 1.00 88.06 91 LYS A CA 1
ATOM 713 C C . LYS A 1 91 ? -14.511 4.814 13.316 1.00 88.06 91 LYS A C 1
ATOM 715 O O . LYS A 1 91 ? -13.898 4.669 12.263 1.00 88.06 91 LYS A O 1
ATOM 720 N N . GLN A 1 92 ? -15.776 5.225 13.360 1.00 89.06 92 GLN A N 1
ATOM 721 C CA . GLN A 1 92 ? -16.550 5.522 12.158 1.00 89.06 92 GLN A CA 1
ATOM 722 C C . GLN A 1 92 ? -15.947 6.679 11.347 1.00 89.06 92 GLN A C 1
ATOM 724 O O . GLN A 1 92 ? -15.820 6.564 10.131 1.00 89.06 92 GLN A O 1
ATOM 729 N N . LYS A 1 93 ? -15.525 7.769 12.004 1.00 91.69 93 LYS A N 1
ATOM 730 C CA . LYS A 1 93 ? -14.857 8.901 11.336 1.00 91.69 93 LYS A CA 1
ATOM 731 C C . LYS A 1 93 ? -13.533 8.490 10.691 1.00 91.69 93 LYS A C 1
ATOM 733 O O . LYS A 1 93 ? -13.291 8.838 9.539 1.00 91.69 93 LYS A O 1
ATOM 738 N N . ARG A 1 94 ? -12.704 7.727 11.411 1.00 93.12 94 ARG A N 1
ATOM 739 C CA . ARG A 1 94 ? -11.414 7.226 10.903 1.00 93.12 94 ARG A CA 1
ATOM 740 C C . ARG A 1 94 ? -11.605 6.309 9.694 1.00 93.12 94 ARG A C 1
ATOM 742 O O . ARG A 1 94 ? -10.901 6.438 8.699 1.00 93.12 94 ARG A O 1
ATOM 749 N N . TRP A 1 95 ? -12.598 5.422 9.753 1.00 92.81 95 TRP A N 1
ATOM 750 C CA . TRP A 1 95 ? -12.953 4.548 8.636 1.00 92.81 95 TRP A CA 1
ATOM 751 C C . TRP A 1 95 ? -13.461 5.330 7.418 1.00 92.81 95 TRP A C 1
ATOM 753 O O . TRP A 1 95 ? -12.984 5.102 6.309 1.00 92.81 95 TRP A O 1
ATOM 763 N N . ALA A 1 96 ? -14.355 6.303 7.624 1.00 93.56 96 ALA A N 1
ATOM 764 C CA . ALA A 1 96 ? -14.862 7.157 6.550 1.00 93.56 96 ALA A CA 1
ATOM 765 C C . ALA A 1 96 ? -13.743 7.975 5.878 1.00 93.56 96 ALA A C 1
ATOM 767 O O . ALA A 1 96 ? -13.719 8.102 4.651 1.00 93.56 96 ALA A O 1
ATOM 768 N N . PHE A 1 97 ? -12.779 8.483 6.659 1.00 95.56 97 PHE A N 1
ATOM 769 C CA . PHE A 1 97 ? -11.580 9.126 6.114 1.00 95.56 97 PHE A CA 1
ATOM 770 C C . PHE A 1 97 ? -10.815 8.176 5.185 1.00 95.56 97 PHE A C 1
ATOM 772 O O . PHE A 1 97 ? -10.521 8.535 4.053 1.00 95.56 97 PHE A O 1
ATOM 779 N N . ILE A 1 98 ? -10.543 6.945 5.622 1.00 96.06 98 ILE A N 1
ATOM 780 C CA . ILE A 1 98 ? -9.791 5.972 4.815 1.00 96.06 98 ILE A CA 1
ATOM 781 C C . ILE A 1 98 ? -10.540 5.607 3.529 1.00 96.06 98 ILE A C 1
ATOM 783 O O . ILE A 1 98 ? -9.918 5.558 2.470 1.00 96.06 98 ILE A O 1
ATOM 787 N N . GLN A 1 99 ? -11.859 5.395 3.594 1.00 95.44 99 GLN A N 1
ATOM 788 C CA . GLN A 1 99 ? -12.678 5.113 2.409 1.00 95.44 99 GLN A CA 1
ATOM 789 C C . GLN A 1 99 ? -12.615 6.264 1.396 1.00 95.44 99 GLN A C 1
ATOM 791 O O . GLN A 1 99 ? -12.232 6.050 0.248 1.00 95.44 99 GLN A O 1
ATOM 796 N N . SER A 1 100 ? -12.908 7.488 1.841 1.00 95.81 100 SER A N 1
ATOM 797 C CA . SER A 1 100 ? -12.876 8.683 0.983 1.00 95.81 100 SER A CA 1
ATOM 798 C C . SER A 1 100 ? -11.481 8.993 0.432 1.00 95.81 100 SER A C 1
ATOM 800 O O . SER A 1 100 ? -11.342 9.374 -0.732 1.00 95.81 100 SER A O 1
ATOM 802 N N . PHE A 1 101 ? -10.425 8.792 1.225 1.00 97.12 101 PHE A N 1
ATOM 803 C CA . PHE A 1 101 ? -9.056 8.994 0.763 1.00 97.12 101 PHE A CA 1
ATOM 804 C C . PHE A 1 101 ? -8.657 7.938 -0.271 1.00 97.12 101 PHE A C 1
ATOM 806 O O . PHE A 1 101 ? -8.097 8.292 -1.307 1.00 97.12 101 PHE A O 1
ATOM 813 N N . ALA A 1 102 ? -8.998 6.664 -0.052 1.00 97.00 102 ALA A N 1
ATOM 814 C CA . ALA A 1 102 ? -8.765 5.596 -1.024 1.00 97.00 102 ALA A CA 1
ATOM 815 C C . ALA A 1 102 ? -9.494 5.871 -2.354 1.00 97.00 102 ALA A C 1
ATOM 817 O O . ALA A 1 102 ? -8.898 5.743 -3.422 1.00 97.00 102 ALA A O 1
ATOM 818 N N . GLU A 1 103 ? -10.741 6.345 -2.310 1.00 96.19 103 GLU A N 1
ATOM 819 C CA . GLU A 1 103 ? -11.467 6.786 -3.509 1.00 96.19 103 GLU A CA 1
ATOM 820 C C . GLU A 1 103 ? -10.747 7.942 -4.226 1.00 96.19 103 GLU A C 1
ATOM 822 O O . GLU A 1 103 ? -10.605 7.921 -5.450 1.00 96.19 103 GLU A O 1
ATOM 827 N N . SER A 1 104 ? -10.202 8.911 -3.479 1.00 95.88 104 SER A N 1
ATOM 828 C CA . SER A 1 104 ? -9.388 10.004 -4.044 1.00 95.88 104 SER A CA 1
ATOM 829 C C . SER A 1 104 ? -8.066 9.525 -4.672 1.00 95.88 104 SER A C 1
ATOM 831 O O . SER A 1 104 ? -7.508 10.187 -5.552 1.00 95.88 104 SER A O 1
ATOM 833 N N . LEU A 1 105 ? -7.572 8.352 -4.262 1.00 96.69 105 LEU A N 1
ATOM 834 C CA . LEU A 1 105 ? -6.441 7.649 -4.874 1.00 96.69 105 LEU A CA 1
ATOM 835 C C . LEU A 1 105 ? -6.854 6.775 -6.066 1.00 96.69 105 LEU A C 1
ATOM 837 O O . LEU A 1 105 ? -6.017 6.053 -6.604 1.00 96.69 105 LEU A O 1
ATOM 841 N N . CYS A 1 106 ? -8.114 6.837 -6.507 1.00 96.88 106 CYS A N 1
ATOM 842 C CA . CYS A 1 106 ? -8.655 5.967 -7.549 1.00 96.88 106 CYS A CA 1
ATOM 843 C C . CYS A 1 106 ? -8.627 4.478 -7.178 1.00 96.88 106 CYS A C 1
ATOM 845 O O . CYS A 1 106 ? -8.442 3.615 -8.043 1.00 96.88 106 CYS A O 1
ATOM 847 N N . TR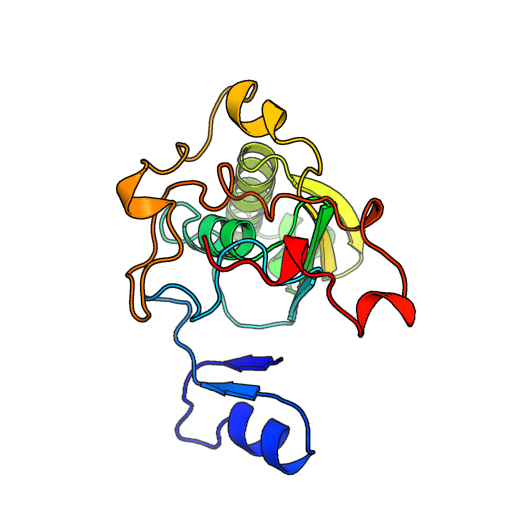P A 1 107 ? -8.775 4.162 -5.893 1.00 97.69 107 TRP A N 1
ATOM 848 C CA . TRP A 1 107 ? -8.911 2.786 -5.443 1.00 97.69 107 TRP A CA 1
ATOM 849 C C . TRP A 1 107 ? -10.382 2.400 -5.368 1.00 97.69 107 TRP A C 1
ATOM 851 O O . TRP A 1 107 ? -11.217 3.145 -4.858 1.00 97.69 107 TRP A O 1
ATOM 861 N N . GLN A 1 108 ? -10.688 1.200 -5.841 1.00 97.44 108 GLN A N 1
ATOM 862 C CA . GLN A 1 108 ? -12.011 0.606 -5.743 1.00 97.44 108 GLN A CA 1
ATOM 863 C C . GLN A 1 108 ? -12.023 -0.408 -4.601 1.00 97.44 108 GLN A C 1
ATOM 865 O O . GLN A 1 108 ? -11.221 -1.342 -4.600 1.00 97.44 108 GLN A O 1
ATOM 870 N N . MET A 1 109 ? -12.942 -0.262 -3.646 1.00 96.88 109 MET A N 1
ATOM 871 C CA . MET A 1 109 ? -13.189 -1.305 -2.651 1.00 96.88 109 MET A CA 1
ATOM 872 C C . MET A 1 109 ? -13.878 -2.493 -3.330 1.00 96.88 109 MET A C 1
ATOM 874 O O . MET A 1 109 ? -14.915 -2.326 -3.970 1.00 96.88 109 MET A O 1
ATOM 878 N N . LEU A 1 110 ? -13.287 -3.680 -3.213 1.00 96.81 110 LEU A N 1
ATOM 879 C CA . LEU A 1 110 ? -13.815 -4.910 -3.806 1.00 96.81 110 LEU A CA 1
ATOM 880 C C . LEU A 1 110 ? -14.624 -5.722 -2.804 1.00 96.81 110 LEU A C 1
ATOM 882 O O . LEU A 1 110 ? -15.677 -6.257 -3.138 1.00 96.81 110 LEU A O 1
ATOM 886 N N . SER A 1 111 ? -14.119 -5.832 -1.579 1.00 93.81 111 SER A N 1
ATOM 887 C CA . SER A 1 111 ? -14.770 -6.592 -0.525 1.00 93.81 111 SER A CA 1
ATOM 888 C C . SER A 1 111 ? -14.435 -6.029 0.845 1.00 93.81 111 SER A C 1
ATOM 890 O O . SER A 1 111 ? -13.382 -5.427 1.072 1.00 93.81 111 SER A O 1
ATOM 892 N N . GLN A 1 112 ? -15.363 -6.248 1.765 1.00 92.44 112 GLN A N 1
ATOM 893 C CA . GLN A 1 112 ? -15.205 -5.982 3.180 1.00 92.44 112 GLN A CA 1
ATOM 894 C C . GLN A 1 112 ? -15.890 -7.127 3.920 1.00 92.44 112 GLN A C 1
ATOM 896 O O . GLN A 1 112 ? -17.110 -7.271 3.850 1.00 92.44 112 GLN A O 1
ATOM 901 N N . GLN A 1 113 ? -15.101 -7.964 4.586 1.00 89.69 113 GLN A N 1
ATOM 902 C CA . GLN A 1 113 ? -15.583 -9.131 5.313 1.00 89.69 113 GLN A CA 1
ATOM 903 C C . GLN A 1 113 ? -14.879 -9.214 6.664 1.00 89.69 113 GLN A C 1
ATOM 905 O O . GLN A 1 113 ? -13.655 -9.144 6.739 1.00 89.69 113 GLN A O 1
ATOM 910 N N . ASP A 1 114 ? -15.663 -9.355 7.731 1.00 87.69 114 ASP A N 1
ATOM 911 C CA . ASP A 1 114 ? -15.187 -9.382 9.115 1.00 87.69 114 ASP A CA 1
ATOM 912 C C . ASP A 1 114 ? -14.295 -8.182 9.465 1.00 87.69 114 ASP A C 1
ATOM 914 O O . ASP A 1 114 ? -14.775 -7.055 9.560 1.00 87.69 114 ASP A O 1
ATOM 918 N N . GLU A 1 115 ? -13.004 -8.422 9.689 1.00 92.25 115 GLU A N 1
ATOM 919 C CA . GLU A 1 115 ? -11.986 -7.409 9.969 1.00 92.25 115 GLU A CA 1
ATOM 920 C C . GLU A 1 115 ? -11.075 -7.165 8.759 1.00 92.25 115 GLU A C 1
ATOM 922 O O . GLU A 1 115 ? -10.039 -6.525 8.912 1.00 92.25 115 GLU A O 1
ATOM 927 N N . THR A 1 116 ? -11.425 -7.625 7.558 1.00 95.38 116 THR A N 1
ATOM 928 C CA . THR A 1 116 ? -10.597 -7.489 6.353 1.00 95.38 116 THR A CA 1
ATOM 929 C C . THR A 1 116 ? -11.310 -6.679 5.279 1.00 95.38 116 THR A C 1
ATOM 931 O O . THR A 1 116 ? -12.442 -6.967 4.900 1.00 95.38 116 THR A O 1
ATOM 934 N N . ALA A 1 117 ? -10.618 -5.675 4.749 1.00 96.50 117 ALA A N 1
ATOM 935 C CA . ALA A 1 117 ? -11.051 -4.918 3.584 1.00 96.50 117 ALA A CA 1
ATOM 936 C C . ALA A 1 117 ? -10.018 -5.034 2.460 1.00 96.50 117 ALA A C 1
ATOM 938 O O . ALA A 1 117 ? -8.807 -5.038 2.709 1.00 96.50 117 ALA A O 1
ATOM 939 N N . VAL A 1 118 ? -10.513 -5.150 1.230 1.00 98.06 118 VAL A N 1
ATOM 940 C CA . VAL A 1 118 ? -9.707 -5.315 0.020 1.00 98.06 118 VAL A CA 1
ATOM 941 C C . VAL A 1 118 ? -10.026 -4.189 -0.948 1.00 98.06 118 VAL A C 1
ATOM 943 O O . VAL A 1 118 ? -11.179 -3.994 -1.339 1.00 98.06 118 VAL A O 1
ATOM 946 N N . TRP A 1 119 ? -8.985 -3.486 -1.379 1.00 98.44 119 TRP A N 1
ATOM 947 C CA . TRP A 1 119 ? -9.051 -2.475 -2.425 1.00 98.44 119 TRP A CA 1
ATOM 948 C C . TRP A 1 119 ? -8.206 -2.876 -3.620 1.00 98.44 119 TRP A C 1
ATOM 950 O O . TRP A 1 119 ? -7.192 -3.561 -3.485 1.00 98.44 119 TRP A O 1
ATOM 960 N N . ARG A 1 120 ? -8.606 -2.380 -4.785 1.00 98.25 120 ARG A N 1
ATOM 961 C CA . ARG A 1 120 ? -7.859 -2.480 -6.032 1.00 98.25 120 ARG A CA 1
ATOM 962 C C . ARG A 1 120 ? -7.499 -1.088 -6.526 1.00 98.25 120 ARG A C 1
ATOM 964 O O . ARG A 1 120 ? -8.384 -0.254 -6.726 1.00 98.25 120 ARG A O 1
ATOM 971 N N . LYS A 1 121 ? -6.207 -0.848 -6.738 1.00 97.62 121 LYS A N 1
ATOM 972 C CA . LYS A 1 121 ? -5.691 0.368 -7.376 1.00 97.62 121 LYS A CA 1
ATOM 973 C C . LYS A 1 121 ? -6.116 0.397 -8.845 1.00 97.62 121 LYS A C 1
ATOM 975 O O . LYS A 1 121 ? -6.081 -0.632 -9.516 1.00 97.62 121 LYS A O 1
ATOM 980 N N . THR A 1 122 ? -6.485 1.566 -9.368 1.00 96.19 122 THR A N 1
ATOM 981 C CA . THR A 1 122 ? -6.832 1.726 -10.790 1.00 96.19 122 THR A CA 1
ATOM 982 C C . THR A 1 122 ? -5.737 1.195 -11.725 1.00 96.19 122 THR A C 1
ATOM 984 O O . THR A 1 122 ? -4.546 1.443 -11.527 1.00 96.19 122 THR A O 1
ATOM 987 N N . SER A 1 123 ? -6.138 0.496 -12.788 1.00 95.81 123 SER A N 1
ATOM 988 C CA . SER A 1 123 ? -5.250 0.157 -13.911 1.00 95.81 123 SER A CA 1
ATOM 989 C C . SER A 1 123 ? -5.061 1.354 -14.860 1.00 95.81 123 SER A C 1
ATOM 991 O O . SER A 1 123 ? -4.044 1.469 -15.543 1.00 95.81 123 SER A O 1
ATOM 993 N N . LYS A 1 124 ? -6.023 2.290 -14.875 1.00 93.44 124 LYS A N 1
ATOM 994 C CA . LYS A 1 124 ? -6.052 3.455 -15.769 1.00 93.44 124 LYS A CA 1
ATOM 995 C C . LYS A 1 124 ? -5.427 4.675 -15.104 1.00 93.44 124 LYS A C 1
ATOM 997 O O . LYS A 1 124 ? -5.953 5.181 -14.110 1.00 93.44 124 LYS A O 1
ATOM 1002 N N . LYS A 1 125 ? -4.353 5.186 -15.707 1.00 90.81 125 LYS A N 1
ATOM 1003 C CA . LYS A 1 125 ? -3.652 6.397 -15.261 1.00 90.81 125 LYS A CA 1
ATOM 1004 C C . LYS A 1 125 ? -4.536 7.649 -15.306 1.00 90.81 125 LYS A C 1
ATOM 1006 O O . LYS A 1 125 ? -4.432 8.486 -14.413 1.00 90.81 125 LYS A O 1
ATOM 1011 N N . ASP A 1 126 ? -5.425 7.748 -16.295 1.00 91.94 126 ASP A N 1
ATOM 1012 C CA . ASP A 1 126 ? -6.276 8.929 -16.514 1.00 91.94 126 ASP A CA 1
ATOM 1013 C C . ASP A 1 126 ? -7.175 9.260 -15.318 1.00 91.94 126 ASP A C 1
ATOM 1015 O O . ASP A 1 126 ? -7.558 10.415 -15.137 1.00 91.94 126 ASP A O 1
ATOM 1019 N N . CYS A 1 127 ? -7.441 8.281 -14.445 1.00 94.12 127 CYS A N 1
ATOM 1020 C CA . CYS A 1 127 ? -8.225 8.503 -13.236 1.00 94.12 127 CYS A CA 1
ATOM 1021 C C . CYS A 1 127 ? -7.633 9.607 -12.338 1.00 94.12 127 CYS A C 1
ATOM 1023 O O . CYS A 1 127 ? -8.372 10.435 -11.801 1.00 94.12 127 CYS A O 1
ATOM 1025 N N . TYR A 1 128 ? -6.301 9.687 -12.219 1.00 91.88 128 TYR A N 1
ATOM 1026 C CA . TYR A 1 128 ? -5.661 10.717 -11.393 1.00 91.88 128 TYR A CA 1
ATOM 1027 C C . TYR A 1 128 ? -5.825 12.130 -11.954 1.00 91.88 128 TYR A C 1
ATOM 1029 O O . TYR A 1 128 ? -5.753 13.090 -11.185 1.00 91.88 128 TYR A O 1
ATOM 1037 N N . SER A 1 129 ? -6.032 12.255 -13.266 1.00 88.19 129 SER A N 1
ATOM 1038 C CA . SER A 1 129 ? -6.296 13.526 -13.943 1.00 88.19 129 SER A CA 1
ATOM 1039 C C . SER A 1 129 ? -7.782 13.890 -13.937 1.00 88.19 129 SER A C 1
ATOM 1041 O O . SER A 1 129 ? -8.105 15.072 -13.958 1.00 88.19 129 SER A O 1
ATOM 1043 N N . SER A 1 130 ? -8.685 12.904 -13.888 1.00 90.19 130 SER A N 1
ATOM 1044 C CA . SER A 1 130 ? -10.138 13.127 -13.915 1.00 90.19 130 SER A CA 1
ATOM 1045 C C . SER A 1 130 ? -10.790 13.292 -12.537 1.00 90.19 130 SER A C 1
ATOM 1047 O O . SER A 1 130 ? -11.958 13.672 -12.453 1.00 90.19 130 SER A O 1
ATOM 1049 N N . ARG A 1 131 ? -10.093 12.950 -11.448 1.00 91.31 131 ARG A N 1
ATOM 1050 C CA . ARG A 1 131 ? -10.632 13.064 -10.081 1.00 91.31 131 ARG A CA 1
ATOM 1051 C C . ARG A 1 131 ? -10.813 14.524 -9.652 1.00 91.31 131 ARG A C 1
ATOM 1053 O O . ARG A 1 131 ? -10.059 15.406 -10.048 1.00 91.31 131 ARG A O 1
ATOM 1060 N N . LYS A 1 132 ? -11.797 14.759 -8.780 1.00 86.00 132 LYS A N 1
ATOM 1061 C CA . LYS A 1 132 ? -12.140 16.096 -8.260 1.00 86.00 132 LYS A CA 1
ATOM 1062 C C . LYS A 1 132 ? -11.229 16.563 -7.120 1.00 86.00 132 LYS A C 1
ATOM 1064 O O . LYS A 1 132 ? -11.066 17.761 -6.925 1.00 86.00 132 LYS A O 1
ATOM 1069 N N . SER A 1 133 ? -10.680 15.630 -6.348 1.00 89.44 133 SER A N 1
ATOM 1070 C CA . SER A 1 133 ? -9.864 15.894 -5.161 1.00 89.44 133 SER A CA 1
ATOM 1071 C C . SER A 1 133 ? -8.855 14.765 -4.937 1.00 89.44 133 SER A C 1
ATOM 1073 O O . SER A 1 133 ? -9.002 13.676 -5.495 1.00 89.44 133 SER A O 1
ATOM 1075 N N . GLY A 1 134 ? -7.824 15.034 -4.133 1.00 91.62 134 GLY A N 1
ATOM 1076 C CA . GLY A 1 134 ? -6.788 14.072 -3.752 1.00 91.62 134 GLY A CA 1
ATOM 1077 C C . GLY A 1 134 ? -5.370 14.651 -3.858 1.00 91.62 134 GLY A C 1
ATOM 1078 O O . GLY A 1 134 ? -5.203 15.795 -4.289 1.00 91.62 134 GLY A O 1
ATOM 1079 N N . PRO A 1 135 ? -4.343 13.872 -3.481 1.00 93.50 135 PRO A N 1
ATOM 1080 C CA . PRO A 1 135 ? -2.939 14.279 -3.575 1.00 93.50 135 PRO A CA 1
ATOM 1081 C C . PRO A 1 135 ? -2.540 14.623 -5.012 1.00 93.50 135 PRO A C 1
ATOM 1083 O O . PRO A 1 135 ? -2.974 13.946 -5.939 1.00 93.50 135 PRO A O 1
ATOM 1086 N N . SER A 1 136 ? -1.691 15.627 -5.233 1.00 93.12 136 SER A N 1
ATOM 1087 C CA . SER A 1 136 ? -1.222 15.987 -6.582 1.00 93.12 136 SER A CA 1
ATOM 1088 C C . SER A 1 136 ? -0.328 14.895 -7.193 1.00 93.12 136 SER A C 1
ATOM 1090 O O . SER A 1 136 ? 0.116 13.982 -6.504 1.00 93.12 136 SER A O 1
ATOM 1092 N N . ILE A 1 137 ? -0.064 14.948 -8.501 1.00 91.81 137 ILE A N 1
ATOM 1093 C CA . ILE A 1 137 ? 0.932 14.069 -9.142 1.00 91.81 137 ILE A CA 1
ATOM 1094 C C . ILE A 1 137 ? 2.326 14.664 -8.913 1.00 91.81 137 ILE A C 1
ATOM 1096 O O . ILE A 1 137 ? 2.511 15.871 -9.091 1.00 91.81 137 ILE A O 1
ATOM 1100 N N . CYS A 1 138 ? 3.308 13.833 -8.560 1.00 89.81 138 CYS A N 1
ATOM 1101 C CA . CYS A 1 138 ? 4.670 14.295 -8.300 1.00 89.81 138 CYS A CA 1
ATOM 1102 C C . CYS A 1 138 ? 5.326 14.957 -9.534 1.00 89.81 138 CYS A C 1
ATOM 1104 O O . CYS A 1 138 ? 5.100 14.588 -10.693 1.00 89.81 138 CYS A O 1
ATOM 1106 N N . GLY A 1 139 ? 6.170 15.967 -9.288 1.00 82.31 139 GLY A N 1
ATOM 1107 C CA . GLY A 1 139 ? 6.962 16.644 -10.322 1.00 82.31 139 GLY A CA 1
ATOM 1108 C C . GLY A 1 139 ? 8.071 15.754 -10.903 1.00 82.31 139 GLY A C 1
ATOM 1109 O O . GLY A 1 139 ? 8.433 14.743 -10.313 1.00 82.31 139 GLY A O 1
ATOM 1110 N N . LYS A 1 140 ? 8.668 16.140 -12.049 1.00 70.25 140 LYS A N 1
ATOM 1111 C CA . LYS A 1 140 ? 9.697 15.320 -12.738 1.00 70.25 140 LYS A CA 1
ATOM 1112 C C . LYS A 1 140 ? 10.898 14.963 -11.845 1.00 70.25 140 LYS A C 1
ATOM 1114 O O . LYS A 1 140 ? 11.457 13.897 -12.032 1.00 70.25 140 LYS A O 1
ATOM 1119 N N . GLY A 1 141 ? 11.278 15.816 -10.890 1.00 65.31 141 GLY A N 1
ATOM 1120 C CA . GLY A 1 141 ? 12.392 15.544 -9.969 1.00 65.31 141 GLY A CA 1
ATOM 1121 C C . GLY A 1 141 ? 12.067 14.569 -8.830 1.00 65.31 141 GLY A C 1
ATOM 1122 O O . GLY A 1 141 ? 12.977 13.929 -8.321 1.00 65.31 141 GLY A O 1
ATOM 1123 N N . HIS A 1 142 ? 10.788 14.428 -8.462 1.00 63.91 142 HIS A N 1
ATOM 1124 C CA . HIS A 1 142 ? 10.323 13.572 -7.357 1.00 63.91 142 HIS A CA 1
ATOM 1125 C C . HIS A 1 142 ? 9.687 12.256 -7.846 1.00 63.91 142 HIS A C 1
ATOM 1127 O O . HIS A 1 142 ? 9.516 11.328 -7.067 1.00 63.91 142 HIS A O 1
ATOM 1133 N N . ASP A 1 143 ? 9.317 12.180 -9.131 1.00 62.88 143 ASP A N 1
ATOM 1134 C CA . ASP A 1 143 ? 8.694 11.009 -9.773 1.00 62.88 143 ASP A CA 1
ATOM 1135 C C . ASP A 1 143 ? 9.722 10.034 -10.386 1.00 62.88 143 ASP A C 1
ATOM 1137 O O . ASP A 1 143 ? 9.388 8.910 -10.759 1.00 62.88 143 ASP A O 1
ATOM 1141 N N . VAL A 1 144 ? 10.982 10.464 -10.523 1.00 59.41 144 VAL A N 1
ATOM 1142 C CA . VAL A 1 144 ? 12.082 9.604 -10.982 1.00 59.41 144 VAL A CA 1
ATOM 1143 C C . VAL A 1 144 ? 12.537 8.741 -9.812 1.00 59.41 144 VAL A C 1
ATOM 1145 O O . VAL A 1 144 ? 12.656 9.239 -8.698 1.00 59.41 144 VAL A O 1
ATOM 1148 N N . GLU A 1 145 ? 12.777 7.456 -10.090 1.00 63.50 145 GLU A N 1
ATOM 1149 C CA . GLU A 1 145 ? 13.245 6.407 -9.171 1.00 63.50 145 GLU A CA 1
ATOM 1150 C C . GLU A 1 145 ? 14.608 6.779 -8.555 1.00 63.50 145 GLU A C 1
ATOM 1152 O O . GLU A 1 145 ? 15.664 6.285 -8.942 1.00 63.50 145 GLU A O 1
ATOM 1157 N N . SER A 1 146 ? 14.577 7.746 -7.647 1.00 57.38 146 SER A N 1
ATOM 1158 C CA . SER A 1 146 ? 15.724 8.375 -7.008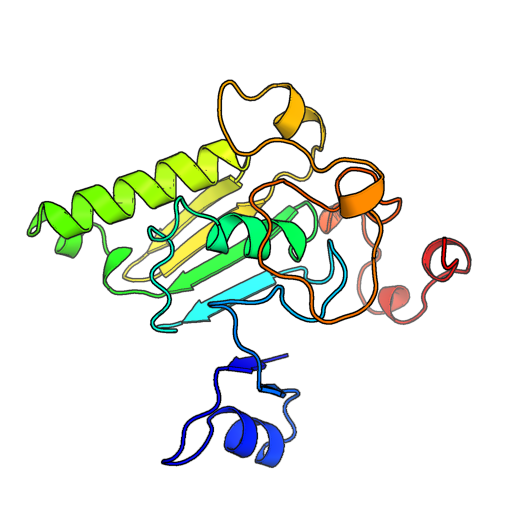 1.00 57.38 146 SER A CA 1
ATOM 1159 C C . SER A 1 146 ? 16.257 7.470 -5.891 1.00 57.38 146 SER A C 1
ATOM 1161 O O . SER A 1 146 ? 15.482 6.710 -5.302 1.00 57.38 146 SER A O 1
ATOM 1163 N N . PRO A 1 147 ? 17.571 7.508 -5.595 1.00 61.53 147 PRO A N 1
ATOM 1164 C CA . PRO A 1 147 ? 18.200 6.622 -4.621 1.00 61.53 147 PRO A CA 1
ATOM 1165 C C . PRO A 1 147 ? 17.556 6.654 -3.227 1.00 61.53 147 PRO A C 1
ATOM 1167 O O . PRO A 1 147 ? 16.891 7.606 -2.835 1.00 61.53 147 PRO A O 1
ATOM 1170 N N . TYR A 1 148 ? 17.793 5.564 -2.497 1.00 65.56 148 TYR A N 1
ATOM 1171 C CA . TYR A 1 148 ? 17.300 5.220 -1.161 1.00 65.56 148 TYR A CA 1
ATOM 1172 C C . TYR A 1 148 ? 17.257 6.387 -0.139 1.00 65.56 148 TYR A C 1
ATOM 1174 O O . TYR A 1 148 ? 18.082 7.291 -0.178 1.00 65.56 148 TYR A O 1
ATOM 1182 N N . TYR A 1 149 ? 16.359 6.286 0.859 1.00 72.31 149 TYR A N 1
ATOM 1183 C CA . TYR A 1 149 ? 16.233 7.156 2.057 1.00 72.31 149 TYR A CA 1
ATOM 1184 C C . TYR A 1 149 ? 15.435 8.476 1.951 1.00 72.31 149 TYR A C 1
ATOM 1186 O O . TYR A 1 149 ? 15.580 9.362 2.808 1.00 72.31 149 TYR A O 1
ATOM 1194 N N . HIS A 1 150 ? 14.496 8.573 1.010 1.00 82.12 150 HIS A N 1
ATOM 1195 C CA . HIS A 1 150 ? 13.540 9.689 0.937 1.00 82.12 150 HIS A CA 1
ATOM 1196 C C . HIS A 1 150 ? 12.533 9.713 2.092 1.00 82.12 150 HIS A C 1
ATOM 1198 O O . HIS A 1 150 ? 12.111 8.681 2.626 1.00 82.12 150 HIS A O 1
ATOM 1204 N N . THR A 1 151 ? 12.152 10.921 2.502 1.00 88.25 151 THR A N 1
ATOM 1205 C CA . THR A 1 151 ? 10.993 11.136 3.376 1.00 88.25 151 THR A CA 1
ATOM 1206 C C . THR A 1 151 ? 9.704 10.811 2.636 1.00 88.25 151 THR A C 1
ATOM 1208 O O . THR A 1 151 ? 9.666 10.811 1.410 1.00 88.25 151 THR A O 1
ATOM 1211 N N . LEU A 1 152 ? 8.643 10.517 3.386 1.00 89.69 152 LEU A N 1
ATOM 1212 C CA . LEU A 1 152 ? 7.318 10.324 2.801 1.00 89.69 152 LEU A CA 1
ATOM 1213 C C . LEU A 1 152 ? 6.895 11.573 2.017 1.00 89.69 152 LEU A C 1
ATOM 1215 O O . LEU A 1 152 ? 7.078 12.691 2.495 1.00 89.69 152 LEU A O 1
ATOM 1219 N N . GLU A 1 153 ? 6.314 11.358 0.840 1.00 89.56 153 GLU A N 1
ATOM 1220 C CA . GLU A 1 153 ? 5.866 12.416 -0.067 1.00 89.56 153 GLU A CA 1
ATOM 1221 C C . GLU A 1 153 ? 4.339 12.411 -0.147 1.00 89.56 153 GLU A C 1
ATOM 1223 O O . GLU A 1 153 ? 3.712 11.355 -0.227 1.00 89.56 153 GLU A O 1
ATOM 1228 N N . ALA A 1 154 ? 3.730 13.595 -0.149 1.00 91.38 154 ALA A N 1
ATOM 1229 C CA . ALA A 1 154 ? 2.278 13.768 -0.224 1.00 91.38 154 ALA A CA 1
ATOM 1230 C C . ALA A 1 154 ? 1.771 13.907 -1.678 1.00 91.38 154 ALA A C 1
ATOM 1232 O O . ALA A 1 154 ? 0.816 14.636 -1.944 1.00 91.38 154 ALA A O 1
ATOM 1233 N N . CYS A 1 155 ? 2.418 13.232 -2.634 1.00 92.44 155 CYS A N 1
ATOM 1234 C CA . CYS A 1 155 ? 2.058 13.242 -4.054 1.00 92.44 155 CYS A CA 1
ATOM 1235 C C . CYS A 1 155 ? 2.100 11.832 -4.668 1.00 92.44 155 CYS A C 1
ATOM 1237 O O . CYS A 1 155 ? 2.803 10.945 -4.189 1.00 92.44 155 CYS A O 1
ATOM 1239 N N . ILE A 1 156 ? 1.345 11.619 -5.748 1.00 92.12 156 ILE A N 1
ATOM 1240 C CA . ILE A 1 156 ? 1.276 10.346 -6.476 1.00 92.12 156 ILE A CA 1
ATOM 1241 C C . ILE A 1 156 ? 2.504 10.194 -7.379 1.00 92.12 156 ILE A C 1
ATOM 1243 O O . ILE A 1 156 ? 2.659 10.940 -8.353 1.00 92.12 156 ILE A O 1
ATOM 1247 N N . GLY A 1 157 ? 3.347 9.212 -7.061 1.00 89.12 157 GLY A N 1
ATOM 1248 C CA . GLY A 1 157 ? 4.522 8.825 -7.845 1.00 89.12 157 GLY A CA 1
ATOM 1249 C C . GLY A 1 157 ? 4.270 7.647 -8.795 1.00 89.12 157 GLY A C 1
ATOM 1250 O O . GLY A 1 157 ? 3.224 6.997 -8.773 1.00 89.12 157 GLY A O 1
ATOM 1251 N N . GLY A 1 158 ? 5.234 7.373 -9.667 1.00 87.38 158 GLY A N 1
ATOM 1252 C CA . GLY A 1 158 ? 5.236 6.276 -10.633 1.00 87.38 158 GLY A CA 1
ATOM 1253 C C . GLY A 1 158 ? 4.387 6.514 -11.885 1.00 87.38 158 GLY A C 1
ATOM 1254 O O . GLY A 1 158 ? 4.493 5.745 -12.839 1.00 87.38 158 GLY A O 1
ATOM 1255 N N . THR A 1 159 ? 3.568 7.570 -11.944 1.00 87.81 159 THR A N 1
ATOM 1256 C CA . THR A 1 159 ? 2.609 7.761 -13.051 1.00 87.81 159 THR A CA 1
ATOM 1257 C C . THR A 1 159 ? 3.286 8.029 -14.396 1.00 87.81 159 THR A C 1
ATOM 1259 O O . THR A 1 159 ? 2.706 7.736 -15.442 1.00 87.81 159 THR A O 1
ATOM 1262 N N . ARG A 1 160 ? 4.502 8.589 -14.422 1.00 84.62 160 ARG A N 1
ATOM 1263 C CA . ARG A 1 160 ? 5.273 8.806 -15.664 1.00 84.62 160 ARG A CA 1
ATOM 1264 C C . ARG A 1 160 ? 6.260 7.677 -15.953 1.00 84.62 160 ARG A C 1
ATOM 1266 O O . ARG A 1 160 ? 6.972 7.740 -16.952 1.00 84.62 160 ARG A O 1
ATOM 1273 N N . SER A 1 161 ? 6.294 6.650 -15.107 1.00 84.31 161 SER A N 1
ATOM 1274 C CA . SER A 1 161 ? 7.164 5.497 -15.292 1.00 84.31 161 SER A CA 1
ATOM 1275 C C . SER A 1 161 ? 6.713 4.667 -16.492 1.00 84.31 161 SER A C 1
ATOM 1277 O O . SER A 1 161 ? 5.535 4.336 -16.619 1.00 84.31 161 SER A O 1
ATOM 1279 N N . ARG A 1 162 ? 7.666 4.229 -17.325 1.00 81.19 162 ARG A N 1
ATOM 1280 C CA . ARG A 1 162 ? 7.418 3.208 -18.364 1.00 81.19 162 ARG A CA 1
ATOM 1281 C C . ARG A 1 162 ? 6.973 1.864 -17.769 1.00 81.19 162 ARG A C 1
ATOM 1283 O O . ARG A 1 162 ? 6.460 1.017 -18.486 1.00 81.19 162 ARG A O 1
ATOM 1290 N N . ARG A 1 163 ? 7.146 1.679 -16.454 1.00 82.00 163 ARG A N 1
ATOM 1291 C CA . ARG A 1 163 ? 6.710 0.495 -15.700 1.00 82.00 163 ARG A CA 1
ATOM 1292 C C . ARG A 1 163 ? 5.250 0.568 -15.242 1.00 82.00 163 ARG A C 1
ATOM 1294 O O . ARG A 1 163 ? 4.809 -0.330 -14.524 1.00 82.00 163 ARG A O 1
ATOM 1301 N N . TRP A 1 164 ? 4.503 1.606 -15.636 1.00 88.81 164 TRP A N 1
ATOM 1302 C CA . TRP A 1 164 ? 3.047 1.657 -15.481 1.00 88.81 164 TRP A CA 1
ATOM 1303 C C . TRP A 1 164 ? 2.387 0.648 -16.424 1.00 88.81 164 TRP A C 1
ATOM 1305 O O . TRP A 1 164 ? 1.904 0.993 -17.495 1.00 88.81 164 TRP A O 1
ATOM 1315 N N . ILE A 1 165 ? 2.412 -0.618 -16.017 1.00 90.06 165 ILE A N 1
ATOM 1316 C CA . ILE A 1 165 ? 1.802 -1.738 -16.729 1.00 90.06 165 ILE A CA 1
ATOM 1317 C C . ILE A 1 165 ? 0.842 -2.412 -15.744 1.00 90.06 165 ILE A C 1
ATOM 1319 O O . ILE A 1 165 ? 1.307 -2.865 -14.688 1.00 90.06 165 ILE A O 1
ATOM 1323 N N . PRO A 1 166 ? -0.470 -2.450 -16.036 1.00 93.50 166 PRO A N 1
ATOM 1324 C CA . PRO A 1 166 ? -1.450 -3.146 -15.212 1.00 93.50 166 PRO A CA 1
ATOM 1325 C C . PRO A 1 166 ? -1.083 -4.605 -14.984 1.00 93.50 166 PRO A C 1
ATOM 1327 O O . PRO A 1 166 ? -0.592 -5.266 -15.897 1.00 93.50 166 PRO A O 1
ATOM 1330 N N . ILE A 1 167 ? -1.341 -5.126 -13.783 1.00 93.25 167 ILE A N 1
ATOM 1331 C CA . ILE A 1 167 ? -1.000 -6.516 -13.440 1.00 93.25 167 ILE A CA 1
ATOM 1332 C C . ILE A 1 167 ? -1.648 -7.542 -14.384 1.00 93.25 167 ILE A C 1
ATOM 1334 O O . ILE A 1 167 ? -1.086 -8.620 -14.572 1.00 93.25 167 ILE A O 1
ATOM 1338 N N . GLU A 1 168 ? -2.791 -7.201 -14.986 1.00 90.31 168 GLU A N 1
ATOM 1339 C CA . GLU A 1 168 ? -3.544 -8.044 -15.920 1.00 90.31 168 GLU A CA 1
ATOM 1340 C C . GLU A 1 168 ? -2.899 -8.120 -17.309 1.00 90.31 168 GLU A C 1
ATOM 1342 O O . GLU A 1 168 ? -3.075 -9.109 -18.014 1.00 90.31 168 GLU A O 1
ATOM 1347 N N . GLU A 1 169 ? -2.148 -7.088 -17.698 1.00 90.12 169 GLU A N 1
ATOM 1348 C CA . GLU A 1 169 ? -1.457 -7.005 -18.991 1.00 90.12 169 GLU A CA 1
ATOM 1349 C C . GLU A 1 169 ? -0.049 -7.613 -18.932 1.00 90.12 169 GLU A C 1
ATOM 1351 O O . GLU A 1 169 ? 0.622 -7.764 -19.954 1.00 90.12 169 GLU A O 1
ATOM 1356 N N . ARG A 1 170 ? 0.430 -7.972 -17.734 1.00 85.06 170 ARG A N 1
ATOM 1357 C CA . ARG A 1 170 ? 1.753 -8.580 -17.565 1.00 85.06 170 ARG A CA 1
ATOM 1358 C C . ARG A 1 170 ? 1.732 -10.046 -17.961 1.00 85.06 170 ARG A C 1
ATOM 1360 O O . ARG A 1 170 ? 0.767 -10.768 -17.722 1.00 85.06 170 ARG A O 1
ATOM 1367 N N . THR A 1 171 ? 2.873 -10.516 -18.453 1.00 85.94 171 THR A N 1
ATOM 1368 C CA . THR A 1 171 ? 3.097 -11.940 -18.702 1.00 85.94 171 THR A CA 1
ATOM 1369 C C . THR A 1 171 ? 2.825 -12.758 -17.440 1.00 85.94 171 THR A C 1
ATOM 1371 O O . THR A 1 171 ? 3.129 -12.353 -16.308 1.00 85.94 171 THR A O 1
ATOM 1374 N N . THR A 1 172 ? 2.204 -13.918 -17.617 1.00 86.62 172 THR A N 1
ATOM 1375 C CA . THR A 1 172 ? 1.945 -14.852 -16.525 1.00 86.62 172 THR A CA 1
ATOM 1376 C C . THR A 1 172 ? 3.199 -15.664 -16.212 1.00 86.62 172 THR A C 1
ATOM 1378 O O . THR A 1 172 ? 4.149 -15.743 -16.997 1.00 86.62 172 THR A O 1
ATOM 1381 N N . TRP A 1 173 ? 3.225 -16.275 -15.031 1.00 82.00 173 TRP A N 1
ATOM 1382 C CA . TRP A 1 173 ? 4.219 -17.299 -14.725 1.00 82.00 173 TRP A CA 1
ATOM 1383 C C . TRP A 1 173 ? 4.062 -18.492 -15.695 1.00 82.00 173 TRP A C 1
ATOM 1385 O O . TRP A 1 173 ? 2.920 -18.839 -16.006 1.00 82.00 173 TRP A O 1
ATOM 1395 N N . PRO A 1 174 ? 5.153 -19.125 -16.177 1.00 89.31 174 PRO A N 1
ATOM 1396 C CA . PRO A 1 174 ? 6.562 -18.883 -15.845 1.00 89.31 174 PRO A CA 1
ATOM 1397 C C . PRO A 1 174 ? 7.273 -17.839 -16.711 1.00 89.31 174 PRO A C 1
ATOM 1399 O O . PRO A 1 174 ? 8.360 -17.411 -16.341 1.00 89.31 174 PRO A O 1
ATOM 1402 N N . SER A 1 175 ? 6.681 -17.377 -17.816 1.00 86.19 175 SER A N 1
ATOM 1403 C CA . SER A 1 175 ? 7.322 -16.424 -18.740 1.00 86.19 175 SER A CA 1
ATOM 1404 C C . SER A 1 175 ? 7.748 -15.114 -18.068 1.00 86.19 175 SER A C 1
ATOM 1406 O O . SER A 1 175 ? 8.729 -14.503 -18.476 1.00 86.19 175 SER A O 1
ATOM 1408 N N . ARG A 1 176 ? 7.064 -14.713 -16.988 1.00 82.88 176 ARG A N 1
ATOM 1409 C CA . ARG A 1 176 ? 7.450 -13.571 -16.141 1.00 82.88 176 ARG A CA 1
ATOM 1410 C C . ARG A 1 176 ? 8.837 -13.712 -15.490 1.00 82.88 176 ARG A C 1
ATOM 1412 O O . ARG A 1 176 ? 9.420 -12.706 -15.101 1.00 82.88 176 ARG A O 1
ATOM 1419 N N . ALA A 1 177 ? 9.362 -14.929 -15.335 1.00 83.06 177 ALA A N 1
ATOM 1420 C CA . ALA A 1 177 ? 10.681 -15.167 -14.744 1.00 83.06 177 ALA A CA 1
ATOM 1421 C C . ALA A 1 177 ? 11.820 -14.584 -15.595 1.00 83.06 177 ALA A C 1
ATOM 1423 O O . ALA A 1 177 ? 12.871 -14.227 -15.068 1.00 83.06 177 ALA A O 1
ATOM 1424 N N . THR A 1 178 ? 11.603 -14.487 -16.906 1.00 82.56 178 THR A N 1
ATOM 1425 C CA . THR A 1 178 ? 12.564 -13.961 -17.872 1.00 82.56 178 THR A CA 1
ATOM 1426 C C . THR A 1 178 ? 12.098 -12.593 -18.344 1.00 82.56 178 THR A C 1
ATOM 1428 O O . THR A 1 178 ? 11.226 -12.492 -19.207 1.00 82.56 178 THR A O 1
ATOM 1431 N N . LEU A 1 179 ? 12.671 -11.540 -17.763 1.00 76.12 179 LEU A N 1
ATOM 1432 C CA . LEU A 1 179 ? 12.417 -10.170 -18.201 1.00 76.12 179 LEU A CA 1
ATOM 1433 C C . LEU A 1 179 ? 13.003 -9.958 -19.601 1.00 76.12 179 LEU A C 1
ATOM 1435 O O . LEU A 1 179 ? 14.121 -10.397 -19.886 1.00 76.12 179 LEU A O 1
ATOM 1439 N N . ASN A 1 180 ? 12.261 -9.278 -20.472 1.00 75.88 180 ASN A N 1
ATOM 1440 C CA . ASN A 1 180 ? 12.780 -8.911 -21.789 1.00 75.88 180 ASN A CA 1
ATOM 1441 C C . ASN A 1 180 ? 13.706 -7.679 -21.695 1.00 75.88 180 ASN A C 1
ATOM 1443 O O . ASN A 1 180 ? 13.739 -6.972 -20.687 1.00 75.88 180 ASN A O 1
ATOM 1447 N N . SER A 1 181 ? 14.463 -7.399 -22.758 1.00 75.31 181 SER A N 1
ATOM 1448 C CA . SER A 1 181 ? 15.391 -6.257 -22.795 1.00 75.31 181 SER A CA 1
ATOM 1449 C C . SER A 1 181 ? 14.697 -4.911 -22.557 1.00 75.31 181 SER A C 1
ATOM 1451 O O . SER A 1 181 ? 15.285 -4.010 -21.971 1.00 75.31 181 SER A O 1
ATOM 1453 N N . THR A 1 182 ? 13.430 -4.773 -22.954 1.00 73.12 182 THR A N 1
ATOM 1454 C CA . THR A 1 182 ? 12.634 -3.560 -22.729 1.00 73.12 182 THR A CA 1
ATOM 1455 C C . THR A 1 182 ? 12.278 -3.364 -21.253 1.00 73.12 182 THR A C 1
ATOM 1457 O O . THR A 1 182 ? 12.307 -2.234 -20.772 1.00 73.12 182 THR A O 1
ATOM 1460 N N . GLU A 1 183 ? 11.984 -4.441 -20.523 1.00 70.44 183 GLU A N 1
ATOM 1461 C CA . GLU A 1 183 ? 11.709 -4.423 -19.080 1.00 70.44 183 GLU A CA 1
ATOM 1462 C C . GLU A 1 183 ? 12.980 -4.247 -18.237 1.00 70.44 183 GLU A C 1
ATOM 1464 O O . GLU A 1 183 ? 12.912 -3.697 -17.137 1.00 70.44 183 GLU A O 1
ATOM 1469 N N . LEU A 1 184 ? 14.125 -4.707 -18.748 1.00 71.44 184 LEU A N 1
ATOM 1470 C CA . LEU A 1 184 ? 15.435 -4.579 -18.103 1.00 71.44 184 LEU A CA 1
ATOM 1471 C C . LEU A 1 184 ? 16.117 -3.231 -18.353 1.00 71.44 184 LEU A C 1
ATOM 1473 O O . LEU A 1 184 ? 17.044 -2.890 -17.620 1.00 71.44 184 LEU A O 1
ATOM 1477 N N . ASN A 1 185 ? 15.693 -2.470 -19.366 1.00 68.25 185 ASN A N 1
ATOM 1478 C CA . ASN A 1 185 ? 16.288 -1.172 -19.668 1.00 68.25 185 ASN A CA 1
ATOM 1479 C C . ASN A 1 185 ? 16.122 -0.213 -18.479 1.00 68.25 185 ASN A C 1
ATOM 1481 O O . ASN A 1 185 ? 15.019 0.225 -18.140 1.00 68.25 185 ASN A O 1
ATOM 1485 N N . ILE A 1 186 ? 17.250 0.120 -17.854 1.00 60.31 186 ILE A N 1
ATOM 1486 C CA . ILE A 1 186 ? 17.344 1.110 -16.786 1.00 60.31 186 ILE A CA 1
ATOM 1487 C C . ILE A 1 186 ? 17.347 2.491 -17.451 1.00 60.31 186 ILE A C 1
ATOM 1489 O O . ILE A 1 186 ? 18.375 2.911 -17.964 1.00 60.31 186 ILE A O 1
ATOM 1493 N N . HIS A 1 187 ? 16.188 3.157 -17.407 1.00 55.94 187 HIS A N 1
ATOM 1494 C CA . HIS A 1 187 ? 15.938 4.556 -17.798 1.00 55.94 187 HIS A CA 1
ATOM 1495 C C . HIS A 1 187 ? 16.170 4.919 -19.280 1.00 55.94 187 HIS A C 1
ATOM 1497 O O . HIS A 1 187 ? 17.321 5.166 -19.686 1.00 55.94 187 HIS A O 1
#

Secondary structure (DSSP, 8-state):
-EEE---TT--HHHHHHHTT--EEE--TTTB--SS-TT-EEEEEEES----TTSGGGHHHHHHHHHEEEEEEEEEE-TTS-HHHHTT-HHHHHHHHHHHHHHHHTTEEEEEEETTEEEEEE-S-TTHHHH-SSSPEEPPTTTSS---S-PBP-SEE-STT-TT---TTTSPPTTGGGS--HHHH---

Foldseek 3Di:
DAEAADDPVDDPQVVCVVVVHDYDYDDLPWWQDQDAFQADLEDEDAVRPDLCLPPQNLSVLSVNRNHAAQGKYKYFDPLLAPVSCVVPPVSVVSNVSVVVQCVLQVWDWDDRDGRMTMITGHLDLCSNVPDPDAFAADDPVVQPRDHDTHTRDRHHHPSPPPRNGHPVRDDDPPVNVDDDPVRVDDD